Protein AF-A0A497DDG3-F1 (afdb_monomer_lite)

Foldseek 3Di:
DADFCQPDDDDDDPDDLFDDDDDADQQDWDWDDDDPPTDTHHGADDDPSVVGHCVVLVQVVPDDVVCVVDPVSVCVSDVDDDDDDDDDPDDDDDDFHDLADDPNWDKRFDADPVDHGDIDIDHGHPPDHDYDYDDDDCVPPDPLCCCCPVVPPCVSLQAKDKAWFQPDDKDWFFDPPLQVVDPNFDKQFPWKKWKWAFPDQDPDAQQFKDKFAQDPVRDTDHQPQCVVDCVRQWRGADNVRRITMGIRRVVSVCVNVVVDDGPTMIIYRDPSSRDGHMTMTGHCCHVNDRPGTDMDTDMDGPVPDD

Sequence (306 aa):
DSVYNSRSTFQHYDIAYADLSYKPAPHDSIVLGEGVFADTVAPQMVINLSNLSPELGQKILNADTTTLDSDSTFREYFKGLFFESEPVTANGALYTVNFMLSGSQLMLYYHNDEKDSLNYRLSANVITARANSYTHDYSLSPVDFKQQVLDGDTLLGFEKLYVQGVGGVKTILRVPDIKDYTDSSRIAFNEVKLIIPGVTKPVIAPERLALVEISGDSSYVPLIDQYEGDSYFGGTYKSSSNEYVFRITRYMQSLYSGDKPNQGLYLFVSGASINPEGFVIKGNKYEGDTTGMRLEIIYTNLDNTN

Radius of gyration: 26.18 Å; chains: 1; bounding box: 65×42×78 Å

pLDDT: mean 88.66, std 10.17, range [34.94, 98.75]

Structure (mmCIF, N/CA/C/O backbone):
data_AF-A0A497DDG3-F1
#
_entry.id   AF-A0A497DDG3-F1
#
loop_
_atom_site.group_PDB
_atom_site.id
_atom_site.type_symbol
_atom_site.label_atom_id
_atom_site.label_alt_id
_atom_site.label_comp_id
_atom_site.label_asym_id
_atom_site.label_entity_id
_atom_site.label_seq_id
_atom_site.pdbx_PDB_ins_code
_atom_site.Cartn_x
_atom_site.Cartn_y
_atom_site.Cartn_z
_atom_site.occupancy
_atom_site.B_iso_or_equiv
_atom_site.auth_seq_id
_atom_site.auth_comp_id
_atom_site.auth_asym_id
_atom_site.auth_atom_id
_atom_site.pdbx_PDB_model_num
ATOM 1 N N . ASP A 1 1 ? -3.998 5.123 -15.897 1.00 34.94 1 ASP A N 1
ATOM 2 C CA . ASP A 1 1 ? -4.497 3.957 -15.152 1.00 34.94 1 ASP A CA 1
ATOM 3 C C . ASP A 1 1 ? -3.454 2.868 -15.070 1.00 34.94 1 ASP A C 1
ATOM 5 O O . ASP A 1 1 ? -3.119 2.268 -16.083 1.00 34.94 1 ASP A O 1
ATOM 9 N N . SER A 1 2 ? -2.928 2.635 -13.870 1.00 43.25 2 SER A N 1
ATOM 10 C CA . SER A 1 2 ? -2.176 1.418 -13.563 1.00 43.25 2 SER A CA 1
ATOM 11 C C . SER A 1 2 ? -3.189 0.397 -13.056 1.00 43.25 2 SER A C 1
ATOM 13 O O . SER A 1 2 ? -3.726 0.556 -11.961 1.00 43.25 2 SER A O 1
ATOM 15 N N . VAL A 1 3 ? -3.515 -0.610 -13.866 1.00 45.91 3 VAL A N 1
ATOM 16 C CA . VAL A 1 3 ? -4.443 -1.672 -13.455 1.00 45.91 3 VAL A CA 1
ATOM 17 C C . VAL A 1 3 ? -3.714 -2.573 -12.462 1.00 45.91 3 VAL A C 1
ATOM 19 O O . VAL A 1 3 ? -2.731 -3.233 -12.801 1.00 45.91 3 VAL A O 1
ATOM 22 N N . TYR A 1 4 ? -4.183 -2.568 -11.219 1.00 47.81 4 TYR A N 1
ATOM 23 C CA . TYR A 1 4 ? -3.654 -3.395 -10.145 1.00 47.81 4 TYR A CA 1
ATOM 24 C C . TYR A 1 4 ? -4.109 -4.847 -10.310 1.00 47.81 4 TYR A C 1
ATOM 26 O O . TYR A 1 4 ? -5.306 -5.130 -10.339 1.00 47.81 4 TYR A O 1
ATOM 34 N N . ASN A 1 5 ? -3.146 -5.760 -10.413 1.00 54.50 5 ASN A N 1
ATOM 35 C CA . ASN A 1 5 ? -3.383 -7.169 -10.689 1.00 54.50 5 ASN A CA 1
ATOM 36 C C . ASN A 1 5 ? -2.556 -8.053 -9.743 1.00 54.50 5 ASN A C 1
ATOM 38 O O . ASN A 1 5 ? -1.599 -8.688 -10.166 1.00 54.50 5 ASN A O 1
ATOM 42 N N . SER A 1 6 ? -2.918 -8.149 -8.461 1.00 53.94 6 SER A N 1
ATOM 43 C CA . SER A 1 6 ? -2.205 -9.051 -7.534 1.00 53.94 6 SER A CA 1
ATOM 44 C C . SER A 1 6 ? -2.438 -10.547 -7.790 1.00 53.94 6 SER A C 1
ATOM 46 O O . SER A 1 6 ? -1.912 -11.384 -7.066 1.00 53.94 6 SER A O 1
ATOM 48 N N . ARG A 1 7 ? -3.260 -10.905 -8.786 1.00 55.44 7 ARG A N 1
ATOM 49 C CA . ARG A 1 7 ? -3.553 -12.299 -9.166 1.00 55.44 7 ARG A CA 1
ATOM 50 C C . ARG A 1 7 ? -3.413 -12.578 -10.662 1.00 55.44 7 ARG A C 1
ATOM 52 O O . ARG A 1 7 ? -3.699 -13.697 -11.079 1.00 55.44 7 ARG A O 1
ATOM 59 N N . SER A 1 8 ? -3.010 -11.593 -11.463 1.00 65.50 8 SER A N 1
ATOM 60 C CA . SER A 1 8 ? -2.844 -11.794 -12.906 1.00 65.50 8 SER A CA 1
ATOM 61 C C . SER A 1 8 ? -1.366 -11.978 -13.202 1.00 65.50 8 SER A C 1
ATOM 63 O O . SER A 1 8 ? -0.548 -11.133 -12.849 1.00 65.50 8 SER A O 1
ATOM 65 N N . THR A 1 9 ? -1.023 -13.081 -13.856 1.00 69.12 9 THR A N 1
ATOM 66 C CA . THR A 1 9 ? 0.310 -13.280 -14.417 1.00 69.12 9 THR A CA 1
ATOM 67 C C . THR A 1 9 ? 0.368 -12.638 -15.800 1.00 69.12 9 THR A C 1
ATOM 69 O O . THR A 1 9 ? -0.588 -12.704 -16.576 1.00 69.12 9 THR A O 1
ATOM 72 N N . PHE A 1 10 ? 1.486 -11.985 -16.109 1.00 79.50 10 PHE A N 1
ATOM 73 C CA . PHE A 1 10 ? 1.734 -11.422 -17.431 1.00 79.50 10 PHE A CA 1
ATOM 74 C C . PHE A 1 10 ? 2.632 -12.381 -18.197 1.00 79.50 10 PHE A C 1
ATOM 76 O O . PHE A 1 10 ? 3.699 -12.745 -17.712 1.00 79.50 10 PHE A O 1
ATOM 83 N N . GLN A 1 11 ? 2.202 -12.798 -19.387 1.00 83.00 11 GLN A N 1
ATOM 84 C CA . GLN A 1 11 ? 3.097 -13.529 -20.274 1.00 83.00 11 GLN A CA 1
ATOM 85 C C . GLN A 1 11 ? 4.198 -12.588 -20.756 1.00 83.00 11 GLN A C 1
ATOM 87 O O . GLN A 1 11 ? 3.924 -11.470 -21.198 1.00 83.00 11 GLN A O 1
ATOM 92 N N . HIS A 1 12 ? 5.433 -13.059 -20.683 1.00 86.94 12 HIS A N 1
ATOM 93 C CA . HIS A 1 12 ? 6.603 -12.400 -21.239 1.00 86.94 12 HIS A CA 1
ATOM 94 C C . HIS A 1 12 ? 7.354 -13.392 -22.129 1.00 86.94 12 HIS A C 1
ATOM 96 O O . HIS A 1 12 ? 7.085 -14.592 -22.114 1.00 86.94 12 HIS A O 1
ATOM 102 N N . TYR A 1 13 ? 8.270 -12.882 -22.945 1.00 86.81 13 TYR A N 1
ATOM 103 C CA . TYR A 1 13 ? 9.164 -13.736 -23.719 1.00 86.81 13 TYR A CA 1
ATOM 104 C C . TYR A 1 13 ? 10.165 -14.431 -22.782 1.00 86.81 13 TYR A C 1
ATOM 106 O O . TYR A 1 13 ? 10.572 -13.844 -21.780 1.00 86.81 13 TYR A O 1
ATOM 114 N N . ASP A 1 14 ? 10.591 -15.646 -23.130 1.00 86.62 14 ASP A N 1
ATOM 115 C CA . ASP A 1 14 ? 11.506 -16.454 -22.301 1.00 86.62 14 ASP A CA 1
ATOM 116 C C . ASP A 1 14 ? 12.948 -15.917 -22.272 1.00 86.62 14 ASP A C 1
ATOM 118 O O . ASP A 1 14 ? 13.755 -16.309 -21.433 1.00 86.62 14 ASP A O 1
ATOM 122 N N . ILE A 1 15 ? 13.301 -15.032 -23.210 1.00 88.00 15 ILE A N 1
ATOM 123 C CA . ILE A 1 15 ? 14.652 -14.477 -23.309 1.00 88.00 15 ILE A CA 1
ATOM 124 C C . ILE A 1 15 ? 14.821 -13.364 -22.274 1.00 88.00 15 ILE A C 1
ATOM 126 O O . ILE A 1 15 ? 14.277 -12.268 -22.433 1.00 88.00 15 ILE A O 1
ATOM 130 N N . ALA A 1 16 ? 15.645 -13.624 -21.260 1.00 89.62 16 ALA A N 1
ATOM 131 C CA . ALA A 1 16 ? 16.184 -12.595 -20.382 1.00 89.62 16 ALA A CA 1
ATOM 132 C C . ALA A 1 16 ? 17.306 -11.838 -21.113 1.00 89.62 16 ALA A C 1
ATOM 134 O O . ALA A 1 16 ? 18.344 -12.406 -21.443 1.00 89.62 16 ALA A O 1
ATOM 135 N N . TYR A 1 17 ? 17.082 -10.554 -21.402 1.00 90.06 17 TYR A N 1
ATOM 136 C CA . TYR A 1 17 ? 18.044 -9.727 -22.141 1.00 90.06 17 TYR A CA 1
ATOM 137 C C . TYR A 1 17 ? 19.147 -9.123 -21.273 1.00 90.06 17 TYR A C 1
ATOM 139 O O . TYR A 1 17 ? 20.151 -8.666 -21.813 1.00 90.06 17 TYR A O 1
ATOM 147 N N . ALA A 1 18 ? 18.948 -9.068 -19.960 1.00 89.38 18 ALA A N 1
ATOM 148 C CA . ALA A 1 18 ? 19.921 -8.561 -19.009 1.00 89.38 18 ALA A CA 1
ATOM 149 C C . ALA A 1 18 ? 19.603 -9.095 -17.612 1.00 89.38 18 ALA A C 1
ATOM 151 O O . ALA A 1 18 ? 18.434 -9.218 -17.247 1.00 89.38 18 ALA A O 1
ATOM 152 N N . ASP A 1 19 ? 20.655 -9.335 -16.843 1.00 89.81 19 ASP A N 1
ATOM 153 C CA . ASP A 1 19 ? 20.615 -9.642 -15.419 1.00 89.81 19 ASP A CA 1
ATOM 154 C C . ASP A 1 19 ? 21.661 -8.752 -14.735 1.00 89.81 19 ASP A C 1
ATOM 156 O O . ASP A 1 19 ? 22.773 -8.576 -15.247 1.00 89.81 19 ASP A O 1
ATOM 160 N N . LEU A 1 20 ? 21.282 -8.116 -13.627 1.00 89.44 20 LEU A N 1
ATOM 161 C CA . LEU A 1 20 ? 22.195 -7.301 -12.841 1.00 89.44 20 LEU A CA 1
ATOM 162 C C . LEU A 1 20 ? 21.826 -7.276 -11.358 1.00 89.44 20 LEU A C 1
ATOM 164 O O . LEU A 1 20 ? 20.665 -7.207 -10.961 1.00 89.44 20 LEU A O 1
ATOM 168 N N . SER A 1 21 ? 22.855 -7.157 -10.523 1.00 88.00 21 SER A N 1
ATOM 169 C CA . SER A 1 21 ? 22.678 -6.698 -9.149 1.00 88.00 21 SER A CA 1
ATOM 170 C C . SER A 1 21 ? 22.486 -5.181 -9.130 1.00 88.00 21 SER A C 1
ATOM 172 O O . SER A 1 21 ? 23.412 -4.425 -9.428 1.00 88.00 21 SER A O 1
ATOM 174 N N . TYR A 1 22 ? 21.292 -4.727 -8.753 1.00 84.56 22 TYR A N 1
ATOM 175 C CA . TYR A 1 22 ? 20.972 -3.307 -8.618 1.00 84.56 22 TYR A CA 1
ATOM 176 C C . TYR A 1 22 ? 20.808 -2.916 -7.149 1.00 84.56 22 TYR A C 1
ATOM 178 O O . TYR A 1 22 ? 19.978 -3.474 -6.433 1.00 84.56 22 TYR A O 1
ATOM 186 N N . LYS A 1 23 ? 21.572 -1.913 -6.704 1.00 86.06 23 LYS A N 1
ATOM 187 C CA . LYS A 1 23 ? 21.409 -1.293 -5.386 1.00 86.06 23 LYS A CA 1
ATOM 188 C C . LYS A 1 23 ? 20.839 0.119 -5.565 1.00 86.06 23 LYS A C 1
ATOM 190 O O . LYS A 1 23 ? 21.572 0.992 -6.029 1.00 86.06 23 LYS A O 1
ATOM 195 N N . PRO A 1 24 ? 19.570 0.365 -5.196 1.00 82.88 24 PRO A N 1
ATOM 196 C CA . PRO A 1 24 ? 18.981 1.695 -5.296 1.00 82.88 24 PRO A CA 1
ATOM 197 C C . PRO A 1 24 ? 19.725 2.714 -4.424 1.00 82.88 24 PRO A C 1
ATOM 199 O O . PRO A 1 24 ? 20.085 2.419 -3.283 1.00 82.88 24 PRO A O 1
ATOM 202 N N . ALA A 1 25 ? 19.888 3.931 -4.944 1.00 85.56 25 ALA A N 1
ATOM 203 C CA . ALA A 1 25 ? 20.453 5.076 -4.231 1.00 85.56 25 ALA A CA 1
ATOM 204 C C . ALA A 1 25 ? 19.471 6.267 -4.286 1.00 85.56 25 ALA A C 1
ATOM 206 O O . ALA A 1 25 ? 19.715 7.248 -4.984 1.00 85.56 25 ALA A O 1
ATOM 207 N N . PRO A 1 26 ? 18.315 6.190 -3.594 1.00 82.25 26 PRO A N 1
ATOM 208 C CA . PRO A 1 26 ? 17.194 7.124 -3.771 1.00 82.25 26 PRO A CA 1
ATOM 209 C C . PRO A 1 26 ? 17.453 8.550 -3.255 1.00 82.25 26 PRO A C 1
ATOM 211 O O . PRO A 1 26 ? 16.568 9.399 -3.342 1.00 82.25 26 PRO A O 1
ATOM 214 N N . HIS A 1 27 ? 18.639 8.819 -2.708 1.00 84.00 27 HIS A N 1
ATOM 215 C CA . HIS A 1 27 ? 19.051 10.127 -2.197 1.00 84.00 27 HIS A CA 1
ATOM 216 C C . HIS A 1 27 ? 20.308 10.677 -2.882 1.00 84.00 27 HIS A C 1
ATOM 218 O O . HIS A 1 27 ? 20.675 11.822 -2.624 1.00 84.00 27 HIS A O 1
ATOM 224 N N . ASP A 1 28 ? 20.926 9.907 -3.781 1.00 85.31 28 ASP A N 1
ATOM 225 C CA . ASP A 1 28 ? 22.166 10.301 -4.442 1.00 85.31 28 ASP A CA 1
ATOM 226 C C . ASP A 1 28 ? 21.837 10.887 -5.817 1.00 85.31 28 ASP A C 1
ATOM 228 O O . ASP A 1 28 ? 21.330 10.198 -6.707 1.00 85.31 28 ASP A O 1
ATOM 232 N N . SER A 1 29 ? 22.077 12.189 -5.987 1.00 84.00 29 SER A N 1
ATOM 233 C CA . SER A 1 29 ? 21.919 12.842 -7.287 1.00 84.00 29 SER A CA 1
ATOM 234 C C . SER A 1 29 ? 22.911 12.269 -8.293 1.00 84.00 29 SER A C 1
ATOM 236 O O . SER A 1 29 ? 24.047 11.949 -7.938 1.00 84.00 29 SER A O 1
ATOM 238 N N . ILE A 1 30 ? 22.513 12.208 -9.558 1.00 81.19 30 ILE A N 1
ATOM 239 C CA . ILE A 1 30 ? 23.376 11.725 -10.638 1.00 81.19 30 ILE A CA 1
ATOM 240 C C . ILE A 1 30 ? 23.768 12.887 -11.545 1.00 81.19 30 ILE A C 1
ATOM 242 O O . ILE A 1 30 ? 23.001 13.830 -11.729 1.00 81.19 30 ILE A O 1
ATOM 246 N N . VAL A 1 31 ? 24.963 12.815 -12.123 1.00 81.19 31 VAL A N 1
ATOM 247 C CA . VAL A 1 31 ? 25.416 13.775 -13.130 1.00 81.19 31 VAL A CA 1
ATOM 248 C C . VAL A 1 31 ? 25.140 13.182 -14.507 1.00 81.19 31 VAL A C 1
ATOM 250 O O . VAL A 1 31 ? 25.621 12.091 -14.814 1.00 81.19 31 VAL A O 1
ATOM 253 N N . LEU A 1 32 ? 24.346 13.877 -15.319 1.00 74.88 32 LEU A N 1
ATOM 254 C CA . LEU A 1 32 ? 24.057 13.506 -16.705 1.00 74.88 32 LEU A CA 1
ATOM 255 C C . LEU A 1 32 ? 24.762 14.464 -17.664 1.00 74.88 32 LEU A C 1
ATOM 257 O O . LEU A 1 32 ? 24.753 15.669 -17.446 1.00 74.88 32 LEU A O 1
ATOM 261 N N . GLY A 1 33 ? 25.311 13.932 -18.757 1.00 69.88 33 GLY A N 1
ATOM 262 C CA . GLY A 1 33 ? 26.078 14.702 -19.741 1.00 69.88 33 GLY A CA 1
ATOM 263 C C . GLY A 1 33 ? 27.580 14.709 -19.455 1.00 69.88 33 GLY A C 1
ATOM 264 O O . GLY A 1 33 ? 28.052 14.109 -18.493 1.00 69.88 33 GLY A O 1
ATOM 265 N N . GLU A 1 34 ? 28.340 15.381 -20.318 1.00 70.31 34 GLU A N 1
ATOM 266 C CA . GLU A 1 34 ? 29.800 15.446 -20.234 1.00 70.31 34 GLU A CA 1
ATOM 267 C C . GLU A 1 34 ? 30.305 16.891 -20.317 1.00 70.31 34 GLU A C 1
ATOM 269 O O . GLU A 1 34 ? 29.737 17.747 -21.005 1.00 70.31 34 GLU A O 1
ATOM 274 N N . GLY A 1 35 ? 31.408 17.162 -19.616 1.00 77.00 35 GLY A N 1
ATOM 275 C CA . GLY A 1 35 ? 32.082 18.457 -19.637 1.00 77.00 35 GLY A CA 1
ATOM 276 C C . GLY A 1 35 ? 31.175 19.607 -19.194 1.00 77.00 35 GLY A C 1
ATOM 277 O O . GLY A 1 35 ? 30.555 19.558 -18.138 1.00 77.00 35 GLY A O 1
ATOM 278 N N . VAL A 1 36 ? 31.108 20.661 -20.008 1.00 75.25 36 VAL A N 1
ATOM 279 C CA . VAL A 1 36 ? 30.355 21.894 -19.702 1.00 75.25 36 VAL A CA 1
ATOM 280 C C . VAL A 1 36 ? 28.833 21.720 -19.781 1.00 75.25 36 VAL A C 1
ATOM 282 O O . VAL A 1 36 ? 28.101 22.617 -19.375 1.00 75.25 36 VAL A O 1
ATOM 285 N N . PHE A 1 37 ? 28.362 20.585 -20.306 1.00 71.56 37 PHE A N 1
ATOM 286 C CA . PHE A 1 37 ? 26.941 20.245 -20.417 1.00 71.56 37 PHE A CA 1
ATOM 287 C C . PHE A 1 37 ? 26.491 19.243 -19.350 1.00 71.56 37 PHE A C 1
ATOM 289 O O . PHE A 1 37 ? 25.361 18.764 -19.408 1.00 71.56 37 PHE A O 1
ATOM 296 N N . ALA A 1 38 ? 27.378 18.897 -18.412 1.00 77.81 38 ALA A N 1
ATOM 297 C CA . ALA A 1 38 ? 27.044 18.040 -17.292 1.00 77.81 38 ALA A CA 1
ATOM 298 C C . ALA A 1 38 ? 26.079 18.765 -16.342 1.00 77.81 38 ALA A C 1
ATOM 300 O O . ALA A 1 38 ? 26.385 19.858 -15.863 1.00 77.81 38 ALA A O 1
ATOM 301 N N . ASP A 1 39 ? 24.936 18.148 -16.057 1.00 78.94 39 ASP A N 1
ATOM 302 C CA . ASP A 1 39 ? 23.938 18.662 -15.123 1.00 78.94 39 ASP A CA 1
ATOM 303 C C . ASP A 1 39 ? 23.675 17.654 -14.002 1.00 78.94 39 ASP A C 1
ATOM 305 O O . ASP A 1 39 ? 23.670 16.438 -14.217 1.00 78.94 39 ASP A O 1
ATOM 309 N N . THR A 1 40 ? 23.473 18.163 -12.789 1.00 84.94 40 THR A N 1
ATOM 310 C CA . THR A 1 40 ? 23.161 17.336 -11.620 1.00 84.94 40 THR A CA 1
ATOM 311 C C . THR A 1 40 ? 21.654 17.197 -11.507 1.00 84.94 40 THR A C 1
ATOM 313 O O . THR A 1 40 ? 20.949 18.161 -11.213 1.00 84.94 40 THR A O 1
ATOM 316 N N . VAL A 1 41 ? 21.153 15.984 -11.708 1.00 82.56 41 VAL A N 1
ATOM 317 C CA . VAL A 1 41 ? 19.722 15.690 -11.653 1.00 82.56 41 VAL A CA 1
ATOM 318 C C . VAL A 1 41 ? 19.373 14.891 -10.402 1.00 82.56 41 VAL A C 1
ATOM 320 O O . VAL A 1 41 ? 20.216 14.227 -9.792 1.00 82.56 41 VAL A O 1
ATOM 323 N N . ALA A 1 42 ? 18.097 14.957 -10.016 1.00 82.25 42 ALA A N 1
ATOM 324 C CA . ALA A 1 42 ? 17.547 14.144 -8.936 1.00 82.25 42 ALA A CA 1
ATOM 325 C C . ALA A 1 42 ? 17.847 12.645 -9.156 1.00 82.25 42 ALA A C 1
ATOM 327 O O . ALA A 1 42 ? 18.010 12.241 -10.307 1.00 82.25 42 ALA A O 1
ATOM 328 N N . PRO A 1 43 ? 17.892 11.816 -8.098 1.00 84.38 43 PRO A N 1
ATOM 329 C CA . PRO A 1 43 ? 18.159 10.382 -8.214 1.00 84.38 43 PRO A CA 1
ATOM 330 C C . PRO A 1 43 ? 17.266 9.707 -9.266 1.00 84.38 43 PRO A C 1
ATOM 332 O O . PRO A 1 43 ? 16.045 9.879 -9.255 1.00 84.38 43 PRO A O 1
ATOM 335 N N . GLN A 1 44 ? 17.864 8.933 -10.176 1.00 82.88 44 GLN A N 1
ATOM 336 C CA . GLN A 1 44 ? 17.142 8.185 -11.211 1.00 82.88 44 GLN A CA 1
ATOM 337 C C . GLN A 1 44 ? 17.648 6.748 -11.287 1.00 82.88 44 GLN A C 1
ATOM 339 O O . GLN A 1 44 ? 18.817 6.462 -11.025 1.00 82.88 44 GLN A O 1
ATOM 344 N N . MET A 1 45 ? 16.769 5.841 -11.704 1.00 85.25 45 MET A N 1
ATOM 345 C CA . MET A 1 45 ? 17.162 4.489 -12.076 1.00 85.25 45 MET A CA 1
ATOM 346 C C . MET A 1 45 ? 17.711 4.506 -13.504 1.00 85.25 45 MET A C 1
ATOM 348 O O . MET A 1 45 ? 16.965 4.739 -14.453 1.00 85.25 45 MET A O 1
ATOM 352 N N . VAL A 1 46 ? 19.012 4.254 -13.649 1.00 85.19 46 VAL A N 1
ATOM 353 C CA . VAL A 1 46 ? 19.685 4.137 -14.947 1.00 85.19 46 VAL A CA 1
ATOM 354 C C . VAL A 1 46 ? 20.276 2.741 -15.061 1.00 85.19 46 VAL A C 1
ATOM 356 O O . VAL A 1 46 ? 21.119 2.353 -14.255 1.00 85.19 46 VAL A O 1
ATOM 359 N N . ILE A 1 47 ? 19.841 1.993 -16.074 1.00 87.31 47 ILE A N 1
ATOM 360 C CA . ILE A 1 47 ? 20.420 0.698 -16.430 1.00 87.31 47 ILE A CA 1
ATOM 361 C C . ILE A 1 47 ? 21.037 0.835 -17.818 1.00 87.31 47 ILE A C 1
ATOM 363 O O . ILE A 1 47 ? 20.326 1.026 -18.804 1.00 87.31 47 ILE A O 1
ATOM 367 N N . ASN A 1 48 ? 22.363 0.721 -17.898 1.00 88.75 48 ASN A N 1
ATOM 368 C CA . ASN A 1 48 ? 23.051 0.616 -19.179 1.00 88.75 48 ASN A CA 1
ATOM 369 C C . ASN A 1 48 ? 23.043 -0.848 -19.633 1.00 88.75 48 ASN A C 1
ATOM 371 O O . ASN A 1 48 ? 23.916 -1.628 -19.256 1.00 88.75 48 ASN A O 1
ATOM 375 N N . LEU A 1 49 ? 22.035 -1.207 -20.430 1.00 89.50 49 LEU A N 1
ATOM 376 C CA . LEU A 1 49 ? 21.865 -2.569 -20.935 1.00 89.50 49 LEU A CA 1
ATOM 377 C C . LEU A 1 49 ? 23.022 -3.003 -21.840 1.00 89.50 49 LEU A C 1
ATOM 379 O O . LEU A 1 49 ? 23.409 -4.159 -21.780 1.00 89.50 49 LEU A O 1
ATOM 383 N N . SER A 1 50 ? 23.634 -2.093 -22.605 1.00 85.69 50 SER A N 1
ATOM 384 C CA . SER A 1 50 ? 24.752 -2.427 -23.500 1.00 85.69 50 SER A CA 1
ATOM 385 C C . SER A 1 50 ? 26.014 -2.874 -22.758 1.00 85.69 50 SER A C 1
ATOM 387 O O . SER A 1 50 ? 26.822 -3.601 -23.327 1.00 85.69 50 SER A O 1
ATOM 389 N N . ASN A 1 51 ? 26.180 -2.473 -21.492 1.00 88.06 51 ASN A N 1
ATOM 390 C CA . ASN A 1 51 ? 27.264 -2.977 -20.641 1.00 88.06 51 ASN A CA 1
ATOM 391 C C . ASN A 1 51 ? 27.019 -4.418 -20.163 1.00 88.06 51 ASN A C 1
ATOM 393 O O . ASN A 1 51 ? 27.948 -5.048 -19.663 1.00 88.06 51 ASN A O 1
ATOM 397 N N . LEU A 1 52 ? 25.780 -4.907 -20.269 1.00 89.25 52 LEU A N 1
ATOM 398 C CA . LEU A 1 52 ? 25.368 -6.252 -19.869 1.00 89.25 52 LEU A CA 1
ATOM 399 C C . LEU A 1 52 ? 25.264 -7.152 -21.104 1.00 89.25 52 LEU A C 1
ATOM 401 O O . LEU A 1 52 ? 25.998 -8.131 -21.206 1.00 89.25 52 LEU A O 1
ATOM 405 N N . SER A 1 53 ? 24.417 -6.765 -22.062 1.00 90.62 53 SER A N 1
ATOM 406 C CA . SER A 1 53 ? 24.240 -7.449 -23.343 1.00 90.62 53 SER A CA 1
ATOM 407 C C . SER A 1 53 ? 23.678 -6.512 -24.430 1.00 90.62 53 SER A C 1
ATOM 409 O O . SER A 1 53 ? 22.655 -5.850 -24.209 1.00 90.62 53 SER A O 1
ATOM 411 N N . PRO A 1 54 ? 24.271 -6.457 -25.641 1.00 90.62 54 PRO A N 1
ATOM 412 C CA . PRO A 1 54 ? 23.730 -5.682 -26.765 1.00 90.62 54 PRO A CA 1
ATOM 413 C C . PRO A 1 54 ? 22.480 -6.303 -27.421 1.00 90.62 54 PRO A C 1
ATOM 415 O O . PRO A 1 54 ? 21.856 -5.674 -28.278 1.00 90.62 54 PRO A O 1
ATOM 418 N N . GLU A 1 55 ? 22.090 -7.521 -27.050 1.00 93.00 55 GLU A N 1
ATOM 419 C CA . GLU A 1 55 ? 21.111 -8.372 -27.738 1.00 93.00 55 GLU A CA 1
ATOM 420 C C . GLU A 1 55 ? 19.726 -7.733 -27.845 1.00 93.00 55 GLU A C 1
ATOM 422 O O . GLU A 1 55 ? 19.049 -7.916 -28.858 1.00 93.00 55 GLU A O 1
ATOM 427 N N . LEU A 1 56 ? 19.297 -6.954 -26.846 1.00 92.69 56 LEU A N 1
ATOM 428 C CA . LEU A 1 56 ? 18.021 -6.236 -26.929 1.00 92.69 56 LEU A CA 1
ATOM 429 C C . LEU A 1 56 ? 18.070 -5.139 -27.995 1.00 92.69 56 LEU A C 1
ATOM 431 O O . LEU A 1 56 ? 17.136 -4.994 -28.784 1.00 92.69 56 LEU A O 1
ATOM 435 N N . GLY A 1 57 ? 19.168 -4.379 -28.034 1.00 92.94 57 GLY A N 1
ATOM 436 C CA . GLY A 1 57 ? 19.395 -3.375 -29.069 1.00 92.94 57 GLY A CA 1
ATOM 437 C C . GLY A 1 57 ? 19.460 -4.029 -30.444 1.00 92.94 57 GLY A C 1
ATOM 438 O O . GLY A 1 57 ? 18.768 -3.599 -31.366 1.00 92.94 57 GLY A O 1
ATOM 439 N N . GLN A 1 58 ? 20.189 -5.141 -30.554 1.00 92.75 58 GLN A N 1
ATOM 440 C CA . GLN A 1 58 ? 20.311 -5.887 -31.800 1.00 92.75 58 GLN A CA 1
ATOM 441 C C . GLN A 1 58 ? 18.977 -6.494 -32.257 1.00 92.75 58 GLN A C 1
ATOM 443 O O . GLN A 1 58 ? 18.695 -6.489 -33.452 1.00 92.75 58 GLN A O 1
ATOM 448 N N . LYS A 1 59 ? 18.115 -6.953 -31.337 1.00 92.50 59 LYS A N 1
ATOM 449 C CA . LYS A 1 59 ? 16.745 -7.395 -31.653 1.00 92.50 59 LYS A CA 1
ATOM 450 C C . LYS A 1 59 ? 15.958 -6.288 -32.354 1.00 92.50 59 LYS A C 1
ATOM 452 O O . LYS A 1 59 ? 15.221 -6.570 -33.297 1.00 92.50 59 LYS A O 1
ATOM 457 N N . ILE A 1 60 ? 16.064 -5.054 -31.866 1.00 93.62 60 ILE A N 1
ATOM 458 C CA . ILE A 1 60 ? 15.341 -3.914 -32.438 1.00 93.62 60 ILE A CA 1
ATOM 459 C C . ILE A 1 60 ? 15.954 -3.525 -33.789 1.00 93.62 60 ILE A C 1
ATOM 461 O O . ILE A 1 60 ? 15.214 -3.341 -34.749 1.00 93.62 60 ILE A O 1
ATOM 465 N N . LEU A 1 61 ? 17.286 -3.463 -33.884 1.00 92.50 61 LEU A N 1
ATOM 466 C CA . LEU A 1 61 ? 17.997 -3.089 -35.115 1.00 92.50 61 LEU A CA 1
ATOM 467 C C . LEU A 1 61 ? 17.858 -4.126 -36.242 1.00 92.50 61 LEU A C 1
ATOM 469 O O . LEU A 1 61 ? 17.844 -3.748 -37.408 1.00 92.50 61 LEU A O 1
ATOM 473 N N . ASN A 1 62 ? 17.730 -5.412 -35.906 1.00 93.12 62 ASN A N 1
ATOM 474 C CA . ASN A 1 62 ? 17.536 -6.498 -36.874 1.00 93.12 62 ASN A CA 1
ATOM 475 C C . ASN A 1 62 ? 16.071 -6.707 -37.283 1.00 93.12 62 ASN A C 1
ATOM 477 O O . ASN A 1 62 ? 15.790 -7.631 -38.045 1.00 93.12 62 ASN A O 1
ATOM 481 N N . ALA A 1 63 ? 15.128 -5.926 -36.750 1.00 94.88 63 ALA A N 1
ATOM 482 C CA . ALA A 1 63 ? 13.731 -6.049 -37.140 1.00 94.88 63 ALA A CA 1
ATOM 483 C C . ALA A 1 63 ? 13.544 -5.630 -38.608 1.00 94.88 63 ALA A C 1
ATOM 485 O O . ALA A 1 63 ? 14.122 -4.639 -39.056 1.00 94.88 63 ALA A O 1
ATOM 486 N N . ASP A 1 64 ? 12.704 -6.362 -39.346 1.00 94.81 64 ASP A N 1
ATOM 487 C CA . ASP A 1 64 ? 12.382 -6.022 -40.733 1.00 94.81 64 ASP A CA 1
ATOM 488 C C . ASP A 1 64 ? 11.824 -4.599 -40.850 1.00 94.81 64 ASP A C 1
ATOM 490 O O . ASP A 1 64 ? 11.082 -4.127 -39.984 1.00 94.81 64 ASP A O 1
ATOM 494 N N . THR A 1 65 ? 12.101 -3.929 -41.968 1.00 92.94 65 THR A N 1
ATOM 495 C CA . THR A 1 65 ? 11.630 -2.555 -42.204 1.00 92.94 65 THR A CA 1
ATOM 496 C C . THR A 1 65 ? 10.108 -2.440 -42.135 1.00 92.94 65 THR A C 1
ATOM 498 O O . THR A 1 65 ? 9.605 -1.453 -41.614 1.00 92.94 65 THR A O 1
ATOM 501 N N . THR A 1 66 ? 9.369 -3.473 -42.553 1.00 94.50 66 THR A N 1
ATOM 502 C CA . THR A 1 66 ? 7.902 -3.539 -42.422 1.00 94.50 66 THR A CA 1
ATOM 503 C C . THR A 1 66 ? 7.435 -3.609 -40.970 1.00 94.50 66 THR A C 1
ATOM 505 O O . THR A 1 66 ? 6.348 -3.144 -40.644 1.00 94.50 66 THR A O 1
ATOM 508 N N . THR A 1 67 ? 8.244 -4.184 -40.078 1.00 94.69 67 THR A N 1
ATOM 509 C CA . THR A 1 67 ? 7.963 -4.215 -38.638 1.00 94.69 67 THR A CA 1
ATOM 510 C C . THR A 1 67 ? 8.143 -2.826 -38.029 1.00 94.69 67 THR A C 1
ATOM 512 O O . THR A 1 67 ? 7.333 -2.402 -37.203 1.00 94.69 67 THR A O 1
ATOM 515 N N . LEU A 1 68 ? 9.171 -2.104 -38.477 1.00 91.62 68 LEU A N 1
ATOM 516 C CA . LEU A 1 68 ? 9.522 -0.757 -38.019 1.00 91.62 68 LEU A CA 1
ATOM 517 C C . LEU A 1 68 ? 8.729 0.370 -38.715 1.00 91.62 68 LEU A C 1
ATOM 519 O O . LEU A 1 68 ? 8.906 1.532 -38.362 1.00 91.62 68 LEU A O 1
ATOM 523 N N . ASP A 1 69 ? 7.860 0.043 -39.676 1.00 92.56 69 ASP A N 1
ATOM 524 C CA . ASP A 1 69 ? 7.157 1.010 -40.538 1.00 92.56 69 ASP A CA 1
ATOM 525 C C . ASP A 1 69 ? 6.098 1.842 -39.795 1.00 92.56 69 ASP A C 1
ATOM 527 O O . ASP A 1 69 ? 5.815 2.986 -40.151 1.00 92.56 69 ASP A O 1
ATOM 531 N N . SER A 1 70 ? 5.505 1.286 -38.735 1.00 92.62 70 SER A N 1
ATOM 532 C CA . SER A 1 70 ? 4.462 1.965 -37.968 1.00 92.62 70 SER A CA 1
ATOM 533 C C . SER A 1 70 ? 4.490 1.617 -36.484 1.00 92.62 70 SER A C 1
ATOM 535 O O . SER A 1 70 ? 4.910 0.536 -36.073 1.00 92.62 70 SER A O 1
ATOM 537 N N . ASP A 1 71 ? 3.901 2.494 -35.673 1.00 88.25 71 ASP A N 1
ATOM 538 C CA . ASP A 1 71 ? 3.653 2.229 -34.256 1.00 88.25 71 ASP A CA 1
ATOM 539 C C . ASP A 1 71 ? 2.841 0.943 -34.021 1.00 88.25 71 ASP A C 1
ATOM 541 O O . ASP A 1 71 ? 3.006 0.277 -32.999 1.00 88.25 71 ASP A O 1
ATOM 545 N N . SER A 1 72 ? 1.921 0.602 -34.932 1.00 92.88 72 SER A N 1
ATOM 546 C CA . SER A 1 72 ? 1.071 -0.583 -34.784 1.00 92.88 72 SER A CA 1
ATOM 547 C C . SER A 1 72 ? 1.882 -1.861 -34.954 1.00 92.88 72 SER A C 1
ATOM 549 O O . SER A 1 72 ? 1.879 -2.709 -34.063 1.00 92.88 72 SER A O 1
ATOM 551 N N . THR A 1 73 ? 2.621 -1.960 -36.059 1.00 95.38 73 THR A N 1
ATOM 552 C CA . THR A 1 73 ? 3.484 -3.107 -36.364 1.00 95.38 73 THR A CA 1
ATOM 553 C C . THR A 1 73 ? 4.613 -3.233 -35.343 1.00 95.38 73 THR A C 1
ATOM 555 O O . THR A 1 73 ? 4.907 -4.334 -34.874 1.00 95.38 73 THR A O 1
ATOM 558 N N . PHE A 1 74 ? 5.177 -2.110 -34.886 1.00 93.31 74 PHE A N 1
ATOM 559 C CA . PHE A 1 74 ? 6.221 -2.132 -33.867 1.00 93.31 74 PHE A CA 1
ATOM 560 C C . PHE A 1 74 ? 5.707 -2.630 -32.512 1.00 93.31 74 PHE A C 1
ATOM 562 O O . PHE A 1 74 ? 6.360 -3.461 -31.889 1.00 93.31 74 PHE A O 1
ATOM 569 N N . ARG A 1 75 ? 4.515 -2.211 -32.060 1.00 91.00 75 ARG A N 1
ATOM 570 C CA . ARG A 1 75 ? 3.907 -2.729 -30.813 1.00 91.00 75 ARG A CA 1
ATOM 571 C C . ARG A 1 75 ? 3.500 -4.200 -30.901 1.00 91.00 75 ARG A C 1
ATOM 573 O O . ARG A 1 75 ? 3.288 -4.852 -29.875 1.00 91.00 75 ARG A O 1
ATOM 580 N N . GLU A 1 76 ? 3.338 -4.745 -32.101 1.00 91.81 76 GLU A N 1
ATOM 581 C CA . GLU A 1 76 ? 3.150 -6.185 -32.283 1.00 91.81 76 GLU A CA 1
ATOM 582 C C . GLU A 1 76 ? 4.443 -6.962 -32.052 1.00 91.81 76 GLU A C 1
ATOM 584 O O . GLU A 1 76 ? 4.411 -8.007 -31.401 1.00 91.81 76 GLU A O 1
ATOM 589 N N . TYR A 1 77 ? 5.566 -6.397 -32.485 1.00 93.06 77 TYR A N 1
ATOM 590 C CA . TYR A 1 77 ? 6.900 -6.971 -32.337 1.00 93.06 77 TYR A CA 1
ATOM 591 C C . TYR A 1 77 ? 7.536 -6.749 -30.956 1.00 93.06 77 TYR A C 1
ATOM 593 O O . TYR A 1 77 ? 8.164 -7.652 -30.398 1.00 93.06 77 TYR A O 1
ATOM 601 N N . PHE A 1 78 ? 7.376 -5.553 -30.391 1.00 92.06 78 PHE A N 1
ATOM 602 C CA . PHE A 1 78 ? 7.956 -5.122 -29.125 1.00 92.06 78 PHE A CA 1
ATOM 603 C C . PHE A 1 78 ? 6.849 -4.720 -28.146 1.00 92.06 78 PHE A C 1
ATOM 605 O O . PHE A 1 78 ? 6.322 -3.607 -28.174 1.00 92.06 78 PHE A O 1
ATOM 612 N N . LYS A 1 79 ? 6.488 -5.653 -27.260 1.00 89.44 79 LYS A N 1
ATOM 613 C CA . LYS A 1 79 ? 5.390 -5.489 -26.291 1.00 89.44 79 LYS A CA 1
ATOM 614 C C . LYS A 1 79 ? 5.735 -4.592 -25.098 1.00 89.44 79 LYS A C 1
ATOM 616 O O . LYS A 1 79 ? 4.832 -4.192 -24.370 1.00 89.44 79 LYS A O 1
ATOM 621 N N . GLY A 1 80 ? 7.013 -4.267 -24.909 1.00 90.44 80 GLY A N 1
ATOM 622 C CA . GLY A 1 80 ? 7.513 -3.458 -23.802 1.00 90.44 80 GLY A CA 1
ATOM 623 C C . GLY A 1 80 ? 8.665 -4.132 -23.062 1.00 90.44 80 GLY A C 1
ATOM 624 O O . GLY A 1 80 ? 9.228 -5.121 -23.528 1.00 90.44 80 GLY A O 1
ATOM 625 N N . LEU A 1 81 ? 9.007 -3.570 -21.904 1.00 89.88 81 LEU A N 1
ATOM 626 C CA . LEU A 1 81 ? 10.013 -4.111 -20.996 1.00 89.88 81 LEU A CA 1
ATOM 627 C C . LEU A 1 81 ? 9.319 -4.794 -19.820 1.00 89.88 81 LEU A C 1
ATOM 629 O O . LEU A 1 81 ? 8.390 -4.234 -19.236 1.00 89.88 81 LEU A O 1
ATOM 633 N N . PHE A 1 82 ? 9.793 -5.986 -19.478 1.00 91.19 82 PHE A N 1
ATOM 634 C CA . PHE A 1 82 ? 9.398 -6.712 -18.280 1.00 91.19 82 PHE A CA 1
ATOM 635 C C . PHE A 1 82 ? 10.568 -6.672 -17.301 1.00 91.19 82 PHE A C 1
ATOM 637 O O . PHE A 1 82 ? 11.686 -7.035 -17.663 1.00 91.19 82 PHE A O 1
ATOM 644 N N . PHE A 1 83 ? 10.311 -6.178 -16.093 1.00 88.69 83 PHE A N 1
ATOM 645 C CA . PHE A 1 83 ? 11.294 -6.119 -15.020 1.00 88.69 83 PHE A CA 1
ATOM 646 C C . PHE A 1 83 ? 10.834 -7.047 -13.907 1.00 88.69 83 PHE A C 1
ATOM 648 O O . PHE A 1 83 ? 9.703 -6.930 -13.434 1.00 88.69 83 PHE A O 1
ATOM 655 N N . GLU A 1 84 ? 11.728 -7.924 -13.477 1.00 89.00 84 GLU A N 1
ATOM 656 C CA . GLU A 1 84 ? 11.515 -8.824 -12.355 1.00 89.00 84 GLU A CA 1
ATOM 657 C C . GLU A 1 84 ? 12.703 -8.714 -11.404 1.00 89.00 84 GLU A C 1
ATOM 659 O O . GLU A 1 84 ? 13.843 -8.518 -11.825 1.00 89.00 84 GLU A O 1
ATOM 664 N N . SER A 1 85 ? 12.418 -8.778 -10.108 1.00 88.69 85 SER A N 1
ATOM 665 C CA . SER A 1 85 ? 13.438 -8.862 -9.070 1.00 88.69 85 SER A CA 1
ATOM 666 C C . SER A 1 85 ? 13.601 -10.307 -8.635 1.00 88.69 85 SER A C 1
ATOM 668 O O . SER A 1 85 ? 12.602 -10.974 -8.365 1.00 88.69 85 SER A O 1
ATOM 670 N N . GLU A 1 86 ? 14.836 -10.750 -8.443 1.00 88.38 86 GLU A N 1
ATOM 671 C CA . GLU A 1 86 ? 15.081 -12.038 -7.808 1.00 88.38 86 GLU A CA 1
ATOM 672 C C . GLU A 1 86 ? 14.785 -11.991 -6.298 1.00 88.38 86 GLU A C 1
ATOM 674 O O . GLU A 1 86 ? 15.080 -10.989 -5.630 1.00 88.38 86 GLU A O 1
ATOM 679 N N . PRO A 1 87 ? 14.215 -13.066 -5.724 1.00 87.31 87 PRO A N 1
ATOM 680 C CA . PRO A 1 87 ? 13.992 -13.148 -4.291 1.00 87.31 87 PRO A CA 1
ATOM 681 C C . PRO A 1 87 ? 15.328 -13.231 -3.544 1.00 87.31 87 PRO A C 1
ATOM 683 O O . PRO A 1 87 ? 16.192 -14.048 -3.855 1.00 87.31 87 PRO A O 1
ATOM 686 N N . VAL A 1 88 ? 15.469 -12.426 -2.492 1.00 85.88 88 VAL A N 1
ATOM 687 C CA . VAL A 1 88 ? 16.636 -12.446 -1.602 1.00 85.88 88 VAL A CA 1
ATOM 688 C C . VAL A 1 88 ? 16.209 -12.717 -0.164 1.00 85.88 88 VAL A C 1
ATOM 690 O O . VAL A 1 88 ? 15.179 -12.232 0.299 1.00 85.88 88 VAL A O 1
ATOM 693 N N . THR A 1 89 ? 17.013 -13.488 0.568 1.00 83.00 89 THR A N 1
ATOM 694 C CA . THR A 1 89 ? 16.718 -13.873 1.962 1.00 83.00 89 THR A CA 1
ATOM 695 C C . THR A 1 89 ? 17.172 -12.834 2.987 1.00 83.00 89 THR A C 1
ATOM 697 O O . THR A 1 89 ? 16.706 -12.840 4.124 1.00 83.00 89 THR A O 1
ATOM 700 N N . ALA A 1 90 ? 18.077 -11.934 2.601 1.00 83.44 90 ALA A N 1
ATOM 701 C CA . ALA A 1 90 ? 18.568 -10.842 3.429 1.00 83.44 90 ALA A CA 1
ATOM 702 C C . ALA A 1 90 ? 19.021 -9.669 2.552 1.00 83.44 90 ALA A C 1
ATOM 704 O O . ALA A 1 90 ? 19.365 -9.853 1.387 1.00 83.44 90 ALA A O 1
ATOM 705 N N . ASN A 1 91 ? 19.064 -8.467 3.135 1.00 82.31 91 ASN A N 1
ATOM 706 C CA . ASN A 1 91 ? 19.562 -7.244 2.490 1.00 82.31 91 ASN A CA 1
ATOM 707 C C . ASN A 1 91 ? 18.845 -6.859 1.179 1.00 82.31 91 ASN A C 1
ATOM 709 O O . ASN A 1 91 ? 19.420 -6.160 0.347 1.00 82.31 91 ASN A O 1
ATOM 713 N N . GLY A 1 92 ? 17.594 -7.296 1.002 1.00 85.06 92 GLY A N 1
ATOM 714 C CA . GLY A 1 92 ? 16.734 -6.829 -0.081 1.00 85.06 92 GLY A CA 1
ATOM 715 C C . GLY A 1 92 ? 16.281 -5.388 0.115 1.00 85.06 92 GLY A C 1
ATOM 716 O O . GLY A 1 92 ? 16.376 -4.824 1.207 1.00 85.06 92 GLY A O 1
ATOM 717 N N . ALA A 1 93 ? 15.761 -4.799 -0.956 1.00 84.12 93 ALA A N 1
ATOM 718 C CA . ALA A 1 93 ? 15.187 -3.465 -0.937 1.00 84.12 93 ALA A CA 1
ATOM 719 C C . ALA A 1 93 ? 13.838 -3.466 -1.649 1.00 84.12 93 ALA A C 1
ATOM 721 O O . ALA A 1 93 ? 13.641 -4.164 -2.641 1.00 84.12 93 ALA A O 1
ATOM 722 N N . LEU A 1 94 ? 12.934 -2.632 -1.151 1.00 83.69 94 LEU A N 1
ATOM 723 C CA . LEU A 1 94 ? 11.662 -2.335 -1.784 1.00 83.69 94 LEU A CA 1
ATOM 724 C C . LEU A 1 94 ? 11.673 -0.849 -2.116 1.00 83.69 94 LEU A C 1
ATOM 726 O O . LEU A 1 94 ? 11.885 -0.018 -1.234 1.00 83.69 94 LEU A O 1
ATOM 730 N N . TYR A 1 95 ? 11.527 -0.521 -3.393 1.00 82.69 95 TYR A N 1
ATOM 731 C CA . TYR A 1 95 ? 11.586 0.853 -3.869 1.00 82.69 95 TYR A CA 1
ATOM 732 C C . TYR A 1 95 ? 10.593 1.052 -5.007 1.00 82.69 95 TYR A C 1
ATOM 734 O O . TYR A 1 95 ? 10.293 0.132 -5.766 1.00 82.69 95 TYR A O 1
ATOM 742 N N . THR A 1 96 ? 10.090 2.276 -5.115 1.00 84.38 96 THR A N 1
ATOM 743 C CA . THR A 1 96 ? 9.105 2.658 -6.124 1.00 84.38 96 THR A CA 1
ATOM 744 C C . THR A 1 96 ? 9.778 3.529 -7.173 1.00 84.38 96 THR A C 1
ATOM 746 O O . THR A 1 96 ? 10.473 4.488 -6.838 1.00 84.38 96 THR A O 1
ATOM 749 N N . VAL A 1 97 ? 9.553 3.222 -8.452 1.00 82.88 97 VAL A N 1
ATOM 750 C CA . VAL A 1 97 ? 10.076 4.004 -9.580 1.00 82.88 97 VAL A CA 1
ATOM 751 C C . VAL A 1 97 ? 8.930 4.729 -10.267 1.00 82.88 97 VAL A C 1
ATOM 753 O O . VAL A 1 97 ? 7.973 4.114 -10.740 1.00 82.88 97 VAL A O 1
ATOM 756 N N . ASN A 1 98 ? 9.026 6.055 -10.340 1.00 82.25 98 ASN A N 1
ATOM 757 C CA . ASN A 1 98 ? 8.025 6.870 -11.012 1.00 82.25 98 ASN A CA 1
ATOM 758 C C . ASN A 1 98 ? 8.375 7.076 -12.494 1.00 82.25 98 ASN A C 1
ATOM 760 O O . ASN A 1 98 ? 9.062 8.028 -12.860 1.00 82.25 98 ASN A O 1
ATOM 764 N N . PHE A 1 99 ? 7.819 6.223 -13.354 1.00 78.88 99 PHE A N 1
ATOM 765 C CA . PHE A 1 99 ? 7.986 6.319 -14.808 1.00 78.88 99 PHE A CA 1
ATOM 766 C C . PHE A 1 99 ? 7.151 7.428 -15.482 1.00 78.88 99 PHE A C 1
ATOM 768 O O . PHE A 1 99 ? 7.095 7.484 -16.711 1.00 78.88 99 PHE A O 1
ATOM 775 N N . MET A 1 100 ? 6.423 8.254 -14.720 1.00 74.00 100 MET A N 1
ATOM 776 C CA . MET A 1 100 ? 5.549 9.311 -15.258 1.00 74.00 100 MET A CA 1
ATOM 777 C C . MET A 1 100 ? 6.263 10.658 -15.404 1.00 74.00 100 MET A C 1
ATOM 779 O O . MET A 1 100 ? 5.723 11.566 -16.034 1.00 74.00 100 MET A O 1
ATOM 783 N N . LEU A 1 101 ? 7.455 10.802 -14.822 1.00 68.69 101 LEU A N 1
ATOM 784 C CA . LEU A 1 101 ? 8.244 12.025 -14.927 1.00 68.69 101 LEU A CA 1
ATOM 785 C C . LEU A 1 101 ? 8.785 12.200 -16.353 1.00 68.69 101 LEU A C 1
ATOM 787 O O . LEU A 1 101 ? 9.181 11.229 -17.009 1.00 68.69 101 LEU A O 1
ATOM 791 N N . SER A 1 102 ? 8.825 13.452 -16.820 1.00 63.88 102 SER A N 1
ATOM 792 C CA . SER A 1 102 ? 9.425 13.830 -18.100 1.00 63.88 102 SER A CA 1
ATOM 793 C C . SER A 1 102 ? 10.894 13.402 -18.123 1.00 63.88 102 SER A C 1
ATOM 795 O O . SER A 1 102 ? 11.715 13.999 -17.432 1.00 63.88 102 SER A O 1
ATOM 797 N N . GLY A 1 103 ? 11.215 12.355 -18.883 1.00 73.62 103 GLY A N 1
ATOM 798 C CA . GLY A 1 103 ? 12.574 11.806 -18.964 1.00 73.62 103 GLY A CA 1
ATOM 799 C C . GLY A 1 103 ? 12.660 10.284 -18.859 1.00 73.62 103 GLY A C 1
ATOM 800 O O . GLY A 1 103 ? 13.703 9.728 -19.186 1.00 73.62 103 GLY A O 1
ATOM 801 N N . SER A 1 104 ? 11.579 9.597 -18.475 1.00 87.12 104 SER A N 1
ATOM 802 C CA . SER A 1 104 ? 11.538 8.128 -18.521 1.00 87.12 104 SER A CA 1
ATOM 803 C C . SER A 1 104 ? 11.628 7.647 -19.969 1.00 87.12 104 SER A C 1
ATOM 805 O O . SER A 1 104 ? 10.731 7.902 -20.773 1.00 87.12 104 SER A O 1
ATOM 807 N N . GLN A 1 105 ? 12.722 6.981 -20.325 1.00 88.81 105 GLN A N 1
ATOM 808 C CA . GLN A 1 105 ? 12.999 6.615 -21.711 1.00 88.81 105 GLN A CA 1
ATOM 809 C C . GLN A 1 105 ? 13.881 5.373 -21.804 1.00 88.81 105 GLN A C 1
ATOM 811 O O . GLN A 1 105 ? 14.723 5.129 -20.943 1.00 88.81 105 GLN A O 1
ATOM 816 N N . LEU A 1 106 ? 13.723 4.643 -22.903 1.00 89.94 106 LEU A N 1
ATOM 817 C CA . LEU A 1 106 ? 14.727 3.721 -23.410 1.00 89.94 106 LEU A CA 1
ATOM 818 C C . LEU A 1 106 ? 15.476 4.435 -24.540 1.00 89.94 106 LEU A C 1
ATOM 820 O O . LEU A 1 106 ? 14.860 4.920 -25.492 1.00 89.94 106 LEU A O 1
ATOM 824 N N . MET A 1 107 ? 16.797 4.524 -24.417 1.00 91.69 107 MET A N 1
ATOM 825 C CA . MET A 1 107 ? 17.657 5.109 -25.441 1.00 91.69 107 MET A CA 1
ATOM 826 C C . MET A 1 107 ? 18.396 3.996 -26.179 1.00 91.69 107 MET A C 1
ATOM 828 O O . MET A 1 107 ? 19.167 3.257 -25.571 1.00 91.69 107 MET A O 1
ATOM 832 N N . LEU A 1 108 ? 18.159 3.885 -27.483 1.00 92.88 108 LEU A N 1
ATOM 833 C CA . LEU A 1 108 ? 18.907 3.001 -28.368 1.00 92.88 108 LEU A CA 1
ATOM 834 C C . LEU A 1 108 ? 20.052 3.799 -28.986 1.00 92.88 108 LEU A C 1
ATOM 836 O O . LEU A 1 108 ? 19.792 4.783 -29.670 1.00 92.88 108 LEU A O 1
ATOM 840 N N . TYR A 1 109 ? 21.291 3.370 -28.775 1.00 93.00 109 TYR A N 1
ATOM 841 C CA . TYR A 1 109 ? 22.470 3.917 -29.447 1.00 93.00 109 TYR A CA 1
ATOM 842 C C . TYR A 1 109 ? 22.918 2.948 -30.540 1.00 93.00 109 TYR A C 1
ATOM 844 O O . TYR A 1 109 ? 22.948 1.740 -30.305 1.00 93.00 109 TYR A O 1
ATOM 852 N N . TYR A 1 110 ? 23.223 3.457 -31.731 1.00 93.06 110 TYR A N 1
ATOM 853 C CA . TYR A 1 110 ? 23.581 2.638 -32.890 1.00 93.06 110 TYR A CA 1
ATOM 854 C C . TYR A 1 110 ? 24.464 3.412 -33.877 1.00 93.06 110 TYR A C 1
ATOM 856 O O . TYR A 1 110 ? 24.649 4.621 -33.757 1.00 93.06 110 TYR A O 1
ATOM 864 N N . HIS A 1 111 ? 25.007 2.713 -34.866 1.00 94.06 111 HIS A N 1
ATOM 865 C CA . HIS A 1 111 ? 25.733 3.303 -35.986 1.00 94.06 111 HIS A CA 1
ATOM 866 C C . HIS A 1 111 ? 25.346 2.587 -37.283 1.00 94.06 111 HIS A C 1
ATOM 868 O O . HIS A 1 111 ? 24.707 1.532 -37.259 1.00 94.06 111 HIS A O 1
ATOM 874 N N . ASN A 1 112 ? 25.723 3.164 -38.417 1.00 92.12 112 ASN A N 1
ATOM 875 C CA . ASN A 1 112 ? 25.672 2.510 -39.721 1.00 92.12 112 ASN A CA 1
ATOM 876 C C . ASN A 1 112 ? 26.946 2.839 -40.518 1.00 92.12 112 ASN A C 1
ATOM 878 O O . ASN A 1 112 ? 27.851 3.490 -39.997 1.00 92.12 112 ASN A O 1
ATOM 882 N N . ASP A 1 113 ? 27.021 2.387 -41.769 1.00 95.00 113 ASP A N 1
ATOM 883 C CA . ASP A 1 113 ? 28.210 2.576 -42.613 1.00 95.00 113 ASP A CA 1
ATOM 884 C C . ASP A 1 113 ? 28.479 4.052 -42.972 1.00 95.00 113 ASP A C 1
ATOM 886 O O . ASP A 1 113 ? 29.596 4.406 -43.346 1.00 95.00 113 ASP A O 1
ATOM 890 N N . GLU A 1 114 ? 27.473 4.928 -42.860 1.00 96.06 114 GLU A N 1
ATOM 891 C CA . GLU A 1 114 ? 27.569 6.349 -43.223 1.00 96.06 114 GLU A CA 1
ATOM 892 C C . GLU A 1 114 ? 27.797 7.272 -42.018 1.00 96.06 114 GLU A C 1
ATOM 894 O O . GLU A 1 114 ? 28.382 8.351 -42.157 1.00 96.06 114 GLU A O 1
ATOM 899 N N . LYS A 1 115 ? 27.271 6.902 -40.846 1.00 95.06 115 LYS A N 1
ATOM 900 C CA . LYS A 1 115 ? 27.213 7.738 -39.646 1.00 95.06 115 LYS A CA 1
ATOM 901 C C . LYS A 1 115 ? 27.416 6.905 -38.388 1.00 95.06 115 LYS A C 1
ATOM 903 O O . LYS A 1 115 ? 26.751 5.895 -38.167 1.00 95.06 115 LYS A O 1
ATOM 908 N N . ASP A 1 116 ? 28.273 7.425 -37.523 1.00 92.88 116 ASP A N 1
ATOM 909 C CA . ASP A 1 116 ? 28.493 6.919 -36.175 1.00 92.88 116 ASP A CA 1
ATOM 910 C C . ASP A 1 116 ? 27.701 7.732 -35.131 1.00 92.88 116 ASP A C 1
ATOM 912 O O . ASP A 1 116 ? 27.239 8.844 -35.411 1.00 92.88 116 ASP A O 1
ATOM 916 N N . SER A 1 117 ? 27.557 7.181 -33.921 1.00 91.38 117 SER A N 1
ATOM 917 C CA . SER A 1 117 ? 26.961 7.840 -32.749 1.00 91.38 117 SER A CA 1
ATOM 918 C C . SER A 1 117 ? 25.495 8.266 -32.927 1.00 91.38 117 SER A C 1
ATOM 920 O O . SER A 1 117 ? 25.046 9.288 -32.397 1.00 91.38 117 SER A O 1
ATOM 922 N N . LEU A 1 118 ? 24.715 7.473 -33.663 1.00 94.50 118 LEU A N 1
ATOM 923 C CA . LEU A 1 118 ? 23.276 7.674 -33.793 1.00 94.50 118 LEU A CA 1
ATOM 924 C C . LEU A 1 118 ? 22.552 7.224 -32.522 1.00 94.50 118 LEU A C 1
ATOM 926 O O . LEU A 1 118 ? 23.009 6.360 -31.771 1.00 94.50 118 LEU A O 1
ATOM 930 N N . ASN A 1 119 ? 21.386 7.817 -32.279 1.00 93.06 119 ASN A N 1
ATOM 931 C CA . ASN A 1 119 ? 20.511 7.402 -31.196 1.00 93.06 119 ASN A CA 1
ATOM 932 C C . ASN A 1 119 ? 19.036 7.530 -31.574 1.00 93.06 119 ASN A C 1
ATOM 934 O O . ASN A 1 119 ? 18.662 8.324 -32.439 1.00 93.06 119 ASN A O 1
ATOM 938 N N . TYR A 1 120 ? 18.203 6.721 -30.928 1.00 91.31 120 TYR A N 1
ATOM 939 C CA . TYR A 1 120 ? 16.756 6.757 -31.056 1.00 91.31 120 TYR A CA 1
ATOM 940 C C . TYR A 1 120 ? 16.105 6.620 -29.681 1.00 91.31 120 TYR A C 1
ATOM 942 O O . TYR A 1 120 ? 16.466 5.752 -28.883 1.00 91.31 120 TYR A O 1
ATOM 950 N N . ARG A 1 121 ? 15.129 7.488 -29.405 1.00 90.69 121 ARG A N 1
ATOM 951 C CA . ARG A 1 121 ? 14.477 7.592 -28.099 1.00 90.69 121 ARG A CA 1
ATOM 952 C C . ARG A 1 121 ? 13.084 6.975 -28.129 1.00 90.69 121 ARG A C 1
ATOM 954 O O . ARG A 1 121 ? 12.183 7.509 -28.770 1.00 90.69 121 ARG A O 1
ATOM 961 N N . LEU A 1 122 ? 12.880 5.944 -27.317 1.00 88.50 122 LEU A N 1
ATOM 962 C CA . LEU A 1 122 ? 11.564 5.403 -26.987 1.00 88.50 122 LEU A CA 1
ATOM 963 C C . LEU A 1 122 ? 11.111 6.002 -25.650 1.00 88.50 122 LEU A C 1
ATOM 965 O O . LEU A 1 122 ? 11.632 5.657 -24.590 1.00 88.50 122 LEU A O 1
ATOM 969 N N . SER A 1 123 ? 10.173 6.948 -25.698 1.00 86.94 123 SER A N 1
ATOM 970 C CA . SER A 1 123 ? 9.733 7.693 -24.509 1.00 86.94 123 SER A CA 1
ATOM 971 C C . SER A 1 123 ? 8.589 6.984 -23.784 1.00 86.94 123 SER A C 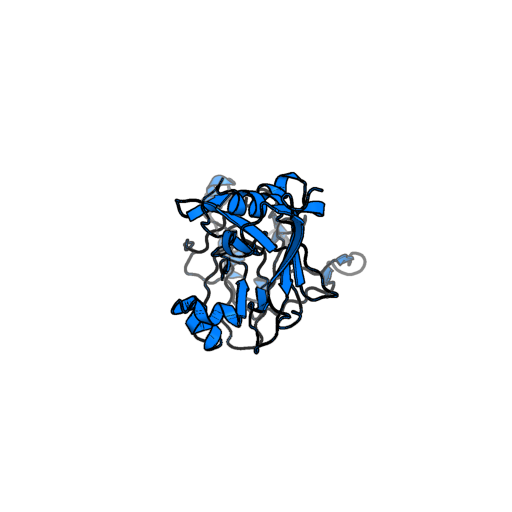1
ATOM 973 O O . SER A 1 123 ? 7.599 6.606 -24.410 1.00 86.94 123 SER A O 1
ATOM 975 N N . ALA A 1 124 ? 8.685 6.878 -22.458 1.00 85.00 124 ALA A N 1
ATOM 976 C CA . ALA A 1 124 ? 7.580 6.489 -21.591 1.00 85.00 124 ALA A CA 1
ATOM 977 C C . ALA A 1 124 ? 6.942 7.741 -20.969 1.00 85.00 124 ALA A C 1
ATOM 979 O O . ALA A 1 124 ? 7.631 8.636 -20.485 1.00 85.00 124 ALA A O 1
ATOM 980 N N . ASN A 1 125 ? 5.614 7.829 -20.991 1.00 79.50 125 ASN A N 1
ATOM 981 C CA . ASN A 1 125 ? 4.868 8.989 -20.499 1.00 79.50 125 ASN A CA 1
ATOM 982 C C . ASN A 1 125 ? 3.506 8.561 -19.922 1.00 79.50 125 ASN A C 1
ATOM 984 O O . ASN A 1 125 ? 3.263 7.380 -19.670 1.00 79.50 125 ASN A O 1
ATOM 988 N N . VAL A 1 126 ? 2.600 9.510 -19.693 1.00 79.56 126 VAL A N 1
ATOM 989 C CA . VAL A 1 126 ? 1.310 9.243 -19.042 1.00 79.56 126 VAL A CA 1
ATOM 990 C C . VAL A 1 126 ? 0.394 8.272 -19.798 1.00 79.56 126 VAL A C 1
ATOM 992 O O . VAL A 1 126 ? -0.437 7.631 -19.161 1.00 79.56 126 VAL A O 1
ATOM 995 N N . ILE A 1 127 ? 0.562 8.122 -21.118 1.00 81.31 127 ILE A N 1
ATOM 996 C CA . ILE A 1 127 ? -0.221 7.187 -21.946 1.00 81.31 127 ILE A CA 1
ATOM 997 C C . ILE A 1 127 ? 0.456 5.821 -22.121 1.00 81.31 127 ILE A C 1
ATOM 999 O O . ILE A 1 127 ? -0.144 4.906 -22.679 1.00 81.31 127 ILE A O 1
ATOM 1003 N N . THR A 1 128 ? 1.694 5.650 -21.649 1.00 84.56 128 THR A N 1
ATOM 1004 C CA . THR A 1 128 ? 2.373 4.350 -21.682 1.00 84.56 128 THR A CA 1
ATOM 1005 C C . THR A 1 128 ? 1.677 3.379 -20.733 1.00 84.56 128 THR A C 1
ATOM 1007 O O . THR A 1 128 ? 1.558 3.647 -19.534 1.00 84.56 128 THR A O 1
ATOM 1010 N N . ALA A 1 129 ? 1.231 2.242 -21.267 1.00 86.06 129 ALA A N 1
ATOM 1011 C CA . ALA A 1 129 ? 0.640 1.176 -20.469 1.00 86.06 129 ALA A CA 1
ATOM 1012 C C . ALA A 1 129 ? 1.663 0.642 -19.455 1.00 86.06 129 ALA A C 1
ATOM 1014 O O . ALA A 1 129 ? 2.826 0.419 -19.789 1.00 86.06 129 ALA A O 1
ATOM 1015 N N . ARG A 1 130 ? 1.223 0.460 -18.209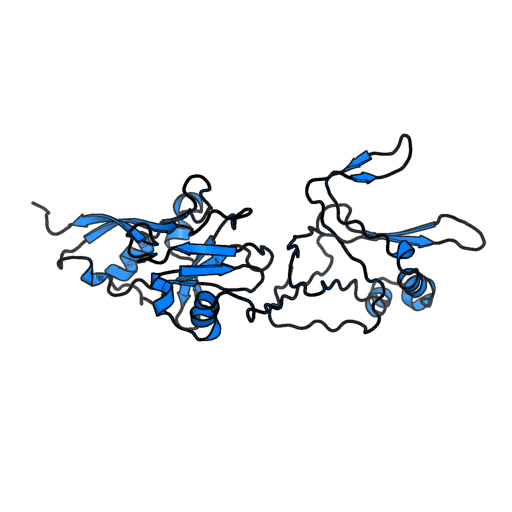 1.00 85.44 130 ARG A N 1
ATOM 1016 C CA . ARG A 1 130 ? 2.035 -0.062 -17.106 1.00 85.44 130 ARG A CA 1
ATOM 1017 C C . ARG A 1 130 ? 1.191 -1.017 -16.286 1.00 85.44 130 ARG A C 1
ATOM 1019 O O . ARG A 1 130 ? 0.029 -0.728 -15.997 1.00 85.44 130 ARG A O 1
ATOM 1026 N N . ALA A 1 131 ? 1.796 -2.121 -15.887 1.00 85.62 131 ALA A N 1
ATOM 1027 C CA . ALA A 1 131 ? 1.186 -3.077 -14.988 1.00 85.62 131 ALA A CA 1
ATOM 1028 C C . ALA A 1 131 ? 2.253 -3.618 -14.039 1.00 85.62 131 ALA A C 1
ATOM 1030 O O . ALA A 1 131 ? 3.389 -3.832 -14.451 1.00 85.62 131 ALA A O 1
ATOM 1031 N N . ASN A 1 132 ? 1.866 -3.829 -12.784 1.00 86.00 132 ASN A N 1
ATOM 1032 C CA . ASN A 1 132 ? 2.697 -4.479 -11.781 1.00 86.00 132 ASN A CA 1
ATOM 1033 C C . ASN A 1 132 ? 1.969 -5.732 -11.292 1.00 86.00 132 ASN A C 1
ATOM 1035 O O . ASN A 1 132 ? 0.747 -5.704 -11.102 1.00 86.00 132 ASN A O 1
ATOM 1039 N N . SER A 1 133 ? 2.728 -6.802 -11.076 1.00 87.44 133 SER A N 1
ATOM 1040 C CA . SER A 1 133 ? 2.290 -8.001 -10.365 1.00 87.44 133 SER A CA 1
ATOM 1041 C C . SER A 1 133 ? 3.151 -8.157 -9.119 1.00 87.44 133 SER A C 1
ATOM 1043 O O . SER A 1 133 ? 4.346 -7.866 -9.155 1.00 87.44 133 SER A O 1
ATOM 1045 N N . TYR A 1 134 ? 2.541 -8.601 -8.027 1.00 87.12 134 TYR A N 1
ATOM 1046 C CA . TYR A 1 134 ? 3.211 -8.788 -6.747 1.00 87.12 134 TYR A CA 1
ATOM 1047 C C . TYR A 1 134 ? 2.864 -10.168 -6.203 1.00 87.12 134 TYR A C 1
ATOM 1049 O O . TYR A 1 134 ? 1.686 -10.517 -6.113 1.00 87.12 134 TYR A O 1
ATOM 1057 N N . THR A 1 135 ? 3.886 -10.915 -5.799 1.00 87.38 135 THR A N 1
ATOM 1058 C CA . THR A 1 135 ? 3.743 -12.202 -5.117 1.00 87.38 135 THR A CA 1
ATOM 1059 C C . THR A 1 135 ? 4.390 -12.088 -3.747 1.00 87.38 135 THR A C 1
ATOM 1061 O O . THR A 1 135 ? 5.520 -11.619 -3.636 1.00 87.38 135 THR A O 1
ATOM 1064 N N . HIS A 1 136 ? 3.677 -12.514 -2.705 1.00 88.88 136 HIS A N 1
ATOM 1065 C CA . HIS A 1 136 ? 4.176 -12.499 -1.331 1.00 88.88 136 HIS A CA 1
ATOM 1066 C C . HIS A 1 136 ? 4.436 -13.925 -0.859 1.00 88.88 136 HIS A C 1
ATOM 1068 O O . HIS A 1 136 ? 3.528 -14.756 -0.881 1.00 88.88 136 HIS A O 1
ATOM 1074 N N . ASP A 1 137 ? 5.658 -14.190 -0.403 1.00 89.56 137 ASP A N 1
ATOM 1075 C CA . ASP A 1 137 ? 5.996 -15.408 0.330 1.00 89.56 137 ASP A CA 1
ATOM 1076 C C . ASP A 1 137 ? 6.167 -15.079 1.818 1.00 89.56 137 ASP A C 1
ATOM 1078 O O . ASP A 1 137 ? 7.110 -14.400 2.228 1.00 89.56 137 ASP A O 1
ATOM 1082 N N . TYR A 1 138 ? 5.233 -15.573 2.629 1.00 92.06 138 TYR A N 1
ATOM 1083 C CA . TYR A 1 138 ? 5.221 -15.391 4.079 1.00 92.06 138 TYR A CA 1
ATOM 1084 C C . TYR A 1 138 ? 5.803 -16.592 4.842 1.00 92.06 138 TYR A C 1
ATOM 1086 O O . TYR A 1 138 ? 5.697 -16.659 6.068 1.00 92.06 138 TYR A O 1
ATOM 1094 N N . SER A 1 139 ? 6.422 -17.562 4.162 1.00 89.56 139 SER A N 1
ATOM 1095 C CA . SER A 1 139 ? 6.953 -18.786 4.785 1.00 89.56 139 SER A CA 1
ATOM 1096 C C . SER A 1 139 ? 7.998 -18.503 5.877 1.00 89.56 139 SER A C 1
ATOM 1098 O O . SER A 1 139 ? 8.005 -19.159 6.930 1.00 89.56 139 SER A O 1
ATOM 1100 N N . LEU A 1 140 ? 8.819 -17.469 5.667 1.00 89.44 140 LEU A N 1
ATOM 1101 C CA . LEU A 1 140 ? 9.853 -16.993 6.592 1.00 89.44 140 LEU A CA 1
ATOM 1102 C C . LEU A 1 140 ? 9.363 -15.912 7.573 1.00 89.44 140 LEU A C 1
ATOM 1104 O O . LEU A 1 140 ? 10.158 -15.394 8.358 1.00 89.44 140 LEU A O 1
ATOM 1108 N N . SER A 1 141 ? 8.074 -15.563 7.560 1.00 92.12 141 SER A N 1
ATOM 1109 C CA . SER A 1 141 ? 7.515 -14.592 8.504 1.00 92.12 141 SER A CA 1
ATOM 1110 C C . SER A 1 141 ? 7.505 -15.126 9.948 1.00 92.12 141 SER A C 1
ATOM 1112 O O . SER A 1 141 ? 7.521 -16.347 10.163 1.00 92.12 141 SER A O 1
ATOM 1114 N N . PRO A 1 142 ? 7.452 -14.229 10.956 1.00 94.19 142 PRO A N 1
ATOM 1115 C CA . PRO A 1 142 ? 7.277 -14.604 12.359 1.00 94.19 142 PRO A CA 1
ATOM 1116 C C . PRO A 1 142 ? 6.097 -15.561 12.595 1.00 94.19 142 PRO A C 1
ATOM 1118 O O . PRO A 1 142 ? 5.115 -15.555 11.853 1.00 94.19 142 PRO A O 1
ATOM 1121 N N . VAL A 1 143 ? 6.197 -16.405 13.628 1.00 95.94 143 VAL A N 1
ATOM 1122 C CA . VAL A 1 143 ? 5.189 -17.444 13.923 1.00 95.94 143 VAL A CA 1
ATOM 1123 C C . VAL A 1 143 ? 3.813 -16.838 14.201 1.00 95.94 143 VAL A C 1
ATOM 1125 O O . VAL A 1 143 ? 2.831 -17.324 13.649 1.00 95.94 143 VAL A O 1
ATOM 1128 N N . ASP A 1 144 ? 3.756 -15.761 14.989 1.00 94.44 144 ASP A N 1
ATOM 1129 C CA . ASP A 1 144 ? 2.522 -15.028 15.303 1.00 94.44 144 ASP A CA 1
ATOM 1130 C C . ASP A 1 144 ? 1.852 -14.481 14.034 1.00 94.44 144 ASP A C 1
ATOM 1132 O O . ASP A 1 144 ? 0.650 -14.652 13.834 1.00 94.44 144 ASP A O 1
ATOM 1136 N N . PHE A 1 145 ? 2.640 -13.907 13.122 1.00 96.31 145 PHE A N 1
ATOM 1137 C CA . PHE A 1 145 ? 2.142 -13.459 11.824 1.00 96.31 145 PHE A CA 1
ATOM 1138 C C . PHE A 1 145 ? 1.551 -14.615 11.012 1.00 96.31 145 PHE A C 1
ATOM 1140 O O . PHE A 1 145 ? 0.438 -14.498 10.507 1.00 96.31 145 PHE A O 1
ATOM 1147 N N . LYS A 1 146 ? 2.269 -15.739 10.882 1.00 96.69 146 LYS A N 1
ATOM 1148 C CA . LYS A 1 146 ? 1.796 -16.882 10.081 1.00 96.69 146 LYS A CA 1
ATOM 1149 C C . LYS A 1 146 ? 0.502 -17.469 10.637 1.00 96.69 146 LYS A C 1
ATOM 1151 O O . LYS A 1 146 ? -0.440 -17.662 9.875 1.00 96.69 146 LYS A O 1
ATOM 1156 N N . GLN A 1 147 ? 0.428 -17.664 11.950 1.00 97.00 147 GLN A N 1
ATOM 1157 C CA . GLN A 1 147 ? -0.776 -18.169 12.610 1.00 97.00 147 GLN A CA 1
ATOM 1158 C C . GLN A 1 147 ? -1.977 -17.243 12.396 1.00 97.00 147 GLN A C 1
ATOM 1160 O O . GLN A 1 147 ? -3.077 -17.703 12.099 1.00 97.00 147 GLN A O 1
ATOM 1165 N N . GLN A 1 148 ? -1.779 -15.927 12.481 1.00 96.00 148 GLN A N 1
ATOM 1166 C CA . GLN A 1 148 ? -2.872 -14.983 12.271 1.00 96.00 148 GLN A CA 1
ATOM 1167 C C . GLN A 1 148 ? -3.287 -14.881 10.796 1.00 96.00 148 GLN A C 1
ATOM 1169 O O . GLN A 1 148 ? -4.475 -14.906 10.479 1.00 96.00 148 GLN A O 1
ATOM 1174 N N . VAL A 1 149 ? -2.317 -14.708 9.897 1.00 94.44 149 VAL A N 1
ATOM 1175 C CA . VAL A 1 149 ? -2.557 -14.309 8.502 1.00 94.44 149 VAL A CA 1
ATOM 1176 C C . VAL A 1 149 ? -2.788 -15.507 7.586 1.00 94.44 149 VAL A C 1
ATOM 1178 O O . VAL A 1 149 ? -3.627 -15.423 6.691 1.00 94.44 149 VAL A O 1
ATOM 1181 N N . LEU A 1 150 ? -2.051 -16.602 7.785 1.00 93.94 150 LEU A N 1
ATOM 1182 C CA . LEU A 1 150 ? -2.139 -17.800 6.945 1.00 93.94 150 LEU A CA 1
ATOM 1183 C C . LEU A 1 150 ? -3.114 -18.821 7.530 1.00 93.94 150 LEU A C 1
ATOM 1185 O O . LEU A 1 150 ? -3.945 -19.350 6.795 1.00 93.94 150 LEU A O 1
ATOM 1189 N N . ASP A 1 151 ? -3.046 -19.051 8.845 1.00 95.44 151 ASP A N 1
ATOM 1190 C CA . ASP A 1 151 ? -3.874 -20.067 9.512 1.00 95.44 151 ASP A CA 1
ATOM 1191 C C . ASP A 1 151 ? -5.220 -19.501 10.010 1.00 95.44 151 ASP A C 1
ATOM 1193 O O . ASP A 1 151 ? -6.145 -20.257 10.311 1.00 95.44 151 ASP A O 1
ATOM 1197 N N . GLY A 1 152 ? -5.364 -18.170 10.053 1.00 94.44 152 GLY A N 1
ATOM 1198 C CA . GLY A 1 152 ? -6.616 -17.486 10.382 1.00 94.44 152 GLY A CA 1
ATOM 1199 C C . GLY A 1 152 ? -6.914 -17.355 11.879 1.00 94.44 152 GLY A C 1
ATOM 1200 O O . GLY A 1 152 ? -8.076 -17.154 12.247 1.00 94.44 152 GLY A O 1
ATOM 1201 N N . ASP A 1 153 ? -5.909 -17.448 12.756 1.00 96.44 153 ASP A N 1
ATOM 1202 C CA . ASP A 1 153 ? -6.097 -17.248 14.196 1.00 96.44 153 ASP A CA 1
ATOM 1203 C C . ASP A 1 153 ? -6.361 -15.771 14.535 1.00 96.44 153 ASP A C 1
ATOM 1205 O O . ASP A 1 153 ? -5.462 -14.948 14.729 1.00 96.44 153 ASP A O 1
ATOM 1209 N N . THR A 1 154 ? -7.645 -15.432 14.635 1.00 93.94 154 THR A N 1
ATOM 1210 C CA . THR A 1 154 ? -8.092 -14.071 14.959 1.00 93.94 154 THR A CA 1
ATOM 1211 C C . THR A 1 154 ? -7.787 -13.633 16.395 1.00 93.94 154 THR A C 1
ATOM 1213 O O . THR A 1 154 ? -7.760 -12.426 16.646 1.00 93.94 154 THR A O 1
ATOM 1216 N N . LEU A 1 155 ? -7.525 -14.555 17.333 1.00 94.19 155 LEU A N 1
ATOM 1217 C CA . LEU A 1 155 ? -7.234 -14.201 18.730 1.00 94.19 155 LEU A CA 1
ATOM 1218 C C . LEU A 1 155 ? -5.882 -13.493 18.854 1.00 94.19 155 LEU A C 1
ATOM 1220 O O . LEU A 1 155 ? -5.713 -12.622 19.704 1.00 94.19 155 LEU A O 1
ATOM 1224 N N . LEU A 1 156 ? -4.949 -13.769 17.946 1.00 95.62 156 LEU A N 1
ATOM 1225 C CA . LEU A 1 156 ? -3.676 -13.050 17.875 1.00 95.62 156 LEU A CA 1
ATOM 1226 C C . LEU A 1 156 ? -3.854 -11.555 17.559 1.00 95.62 156 LEU A C 1
ATOM 1228 O O . LEU A 1 156 ? -2.953 -10.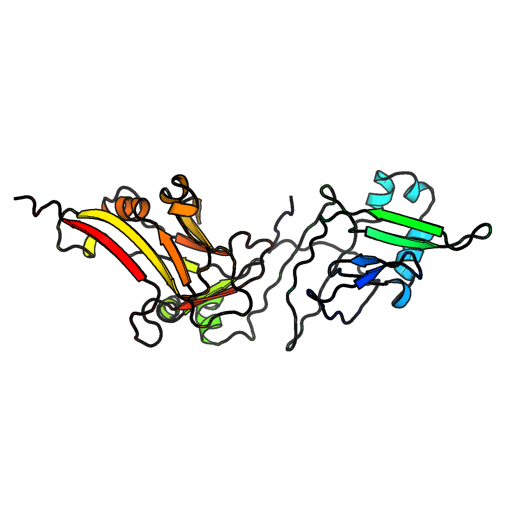761 17.820 1.00 95.62 156 LEU A O 1
ATOM 1232 N N . GLY A 1 157 ? -5.037 -11.150 17.074 1.00 94.06 157 GLY A N 1
ATOM 1233 C CA . GLY A 1 157 ? -5.408 -9.747 16.865 1.00 94.06 157 GLY A CA 1
ATOM 1234 C C . GLY A 1 157 ? -5.469 -8.923 18.150 1.00 94.06 157 GLY A C 1
ATOM 1235 O O . GLY A 1 157 ? -5.331 -7.701 18.092 1.00 94.06 157 GLY A O 1
ATOM 1236 N N . PHE A 1 158 ? -5.625 -9.581 19.306 1.00 93.19 158 PHE A N 1
ATOM 1237 C CA . PHE A 1 158 ? -5.515 -8.929 20.611 1.00 93.19 158 PHE A CA 1
ATOM 1238 C C . PHE A 1 158 ? -4.094 -8.413 20.873 1.00 93.19 158 PHE A C 1
ATOM 1240 O O . PHE A 1 158 ? -3.942 -7.368 21.503 1.00 93.19 158 PHE A O 1
ATOM 1247 N N . GLU A 1 159 ? -3.079 -9.095 20.340 1.00 95.19 159 GLU A N 1
ATOM 1248 C CA . GLU A 1 159 ? -1.676 -8.705 20.469 1.00 95.19 159 GLU A CA 1
ATOM 1249 C C . GLU A 1 159 ? -1.247 -7.808 19.311 1.00 95.19 159 GLU A C 1
ATOM 1251 O O . GLU A 1 159 ? -0.880 -6.657 19.525 1.00 95.19 159 GLU A O 1
ATOM 1256 N N . LYS A 1 160 ? -1.312 -8.287 18.066 1.00 96.06 160 LYS A N 1
ATOM 1257 C CA . LYS A 1 160 ? -0.821 -7.543 16.897 1.00 96.06 160 LYS A CA 1
ATOM 1258 C C . LYS A 1 160 ? -1.778 -7.650 15.727 1.00 96.06 160 LYS A C 1
ATOM 1260 O O . LYS A 1 160 ? -2.418 -8.675 15.516 1.00 96.06 160 LYS A O 1
ATOM 1265 N N . LEU A 1 161 ? -1.831 -6.587 14.938 1.00 97.31 161 LEU A N 1
ATOM 1266 C CA . LEU A 1 161 ? -2.516 -6.551 13.650 1.00 97.31 161 LEU A CA 1
ATOM 1267 C C . LEU A 1 161 ? -1.550 -6.012 12.594 1.00 97.31 161 LEU A C 1
ATOM 1269 O O . LEU A 1 161 ? -0.594 -5.304 12.916 1.00 97.31 161 LEU A O 1
ATOM 1273 N N . TYR A 1 162 ? -1.800 -6.328 11.326 1.00 97.44 162 TYR A N 1
ATOM 1274 C CA . TYR A 1 162 ? -0.882 -5.996 10.240 1.00 97.44 162 TYR A CA 1
ATOM 1275 C C . TYR A 1 162 ? -1.619 -5.350 9.072 1.00 97.44 162 TYR A C 1
ATOM 1277 O O . TYR A 1 162 ? -2.709 -5.769 8.670 1.00 97.44 162 TYR A O 1
ATOM 1285 N N . VAL A 1 163 ? -0.984 -4.338 8.494 1.00 97.44 163 VAL A N 1
ATOM 1286 C CA . VAL A 1 163 ? -1.334 -3.807 7.176 1.00 97.44 163 VAL A CA 1
ATOM 1287 C C . VAL A 1 163 ? -0.079 -3.781 6.315 1.00 97.44 163 VAL A C 1
ATOM 1289 O O . VAL A 1 163 ? 0.999 -3.431 6.799 1.00 97.44 163 VAL A O 1
ATOM 1292 N N . GLN A 1 164 ? -0.213 -4.163 5.050 1.00 95.38 164 GLN A N 1
ATOM 1293 C CA . GLN A 1 164 ? 0.862 -4.136 4.065 1.00 95.38 164 GLN A CA 1
ATOM 1294 C C . GLN A 1 164 ? 0.265 -3.801 2.702 1.00 95.38 164 GLN A C 1
ATOM 1296 O O . GLN A 1 164 ? -0.734 -4.392 2.285 1.00 95.38 164 GLN A O 1
ATOM 1301 N N . GLY A 1 165 ? 0.869 -2.838 2.016 1.00 93.81 165 GLY A N 1
ATOM 1302 C CA . GLY A 1 165 ? 0.485 -2.498 0.657 1.00 93.81 165 GLY A CA 1
ATOM 1303 C C . GLY A 1 165 ? 0.962 -3.513 -0.389 1.00 93.81 165 GLY A C 1
ATOM 1304 O O . GLY A 1 165 ? 1.265 -4.662 -0.072 1.00 93.81 165 GLY A O 1
ATOM 1305 N N . VAL A 1 166 ? 0.968 -3.096 -1.657 1.00 91.06 166 VAL A N 1
ATOM 1306 C CA . VAL A 1 166 ? 1.249 -3.908 -2.865 1.00 91.06 166 VAL A CA 1
ATOM 1307 C C . VAL A 1 166 ? 0.623 -5.308 -2.851 1.00 91.06 166 VAL A C 1
ATOM 1309 O O . VAL A 1 166 ? 1.237 -6.308 -3.214 1.00 91.06 166 VAL A O 1
ATOM 1312 N N . GLY A 1 167 ? -0.628 -5.390 -2.401 1.00 86.44 167 GLY A N 1
ATOM 1313 C CA . GLY A 1 167 ? -1.371 -6.650 -2.333 1.00 86.44 167 GLY A CA 1
ATOM 1314 C C . GLY A 1 167 ? -1.013 -7.608 -1.224 1.00 86.44 167 GLY A C 1
ATOM 1315 O O . GLY A 1 167 ? -1.387 -8.776 -1.312 1.00 86.44 167 GLY A O 1
ATOM 1316 N N . GLY A 1 168 ? -0.340 -7.107 -0.194 1.00 92.62 168 GLY A N 1
ATOM 1317 C CA . GLY A 1 168 ? -0.171 -7.827 1.051 1.00 92.62 168 GLY A CA 1
ATOM 1318 C C . GLY A 1 168 ? -1.455 -7.854 1.885 1.00 92.62 168 GLY A C 1
ATOM 1319 O O . GLY A 1 168 ? -2.575 -8.020 1.393 1.00 92.62 168 GLY A O 1
ATOM 1320 N N . VAL A 1 169 ? -1.284 -7.711 3.193 1.00 94.56 169 VAL A N 1
ATOM 1321 C CA . VAL A 1 169 ? -2.345 -7.920 4.179 1.00 94.56 169 VAL A CA 1
ATOM 1322 C C . VAL A 1 169 ? -3.185 -6.668 4.444 1.00 94.56 169 VAL A C 1
ATOM 1324 O O . VAL A 1 169 ? -2.682 -5.548 4.533 1.00 94.56 169 VAL A O 1
ATOM 1327 N N . LYS A 1 170 ? -4.488 -6.876 4.656 1.00 95.25 170 LYS A N 1
ATOM 1328 C CA . LYS A 1 170 ? -5.412 -5.881 5.219 1.00 95.25 170 LYS A CA 1
ATOM 1329 C C . LYS A 1 170 ? -5.994 -6.396 6.528 1.00 95.25 170 LYS A C 1
ATOM 1331 O O . LYS A 1 170 ? -6.203 -7.597 6.683 1.00 95.25 170 LYS A O 1
ATOM 1336 N N . THR A 1 171 ? -6.314 -5.484 7.434 1.00 97.00 171 THR A N 1
ATOM 1337 C CA . THR A 1 171 ? -6.921 -5.814 8.726 1.00 97.00 171 THR A CA 1
ATOM 1338 C C . THR A 1 171 ? -8.441 -5.654 8.655 1.00 97.00 171 THR A C 1
ATOM 1340 O O . THR A 1 171 ? -8.947 -4.714 8.039 1.00 97.00 171 THR A O 1
ATOM 1343 N N . ILE A 1 172 ? -9.179 -6.565 9.297 1.00 95.62 172 ILE A N 1
ATOM 1344 C CA . ILE A 1 172 ? -10.625 -6.436 9.520 1.00 95.62 172 ILE A CA 1
ATOM 1345 C C . ILE A 1 172 ? -10.850 -6.034 10.972 1.00 95.62 172 ILE A C 1
ATOM 1347 O O . ILE A 1 172 ? -10.473 -6.774 11.879 1.00 95.62 172 ILE A O 1
ATOM 1351 N N . LEU A 1 173 ? -11.494 -4.892 11.191 1.00 95.31 173 LEU A N 1
ATOM 1352 C CA . LEU A 1 173 ? -11.869 -4.421 12.522 1.00 95.31 173 LEU A CA 1
ATOM 1353 C C . LEU A 1 173 ? -13.355 -4.657 12.756 1.00 95.31 173 LEU A C 1
ATOM 1355 O O . LEU A 1 173 ? -14.177 -4.408 11.876 1.00 95.31 173 LEU A O 1
ATOM 1359 N N . ARG A 1 174 ? -13.714 -5.116 13.952 1.00 90.88 174 ARG A N 1
ATOM 1360 C CA . ARG A 1 174 ? -15.109 -5.271 14.377 1.00 90.88 174 ARG A CA 1
ATOM 1361 C C . ARG A 1 174 ? -15.293 -4.577 15.714 1.00 90.88 174 ARG A C 1
ATOM 1363 O O . ARG A 1 174 ? -14.423 -4.665 16.573 1.00 90.88 174 ARG A O 1
ATOM 1370 N N . VAL A 1 175 ? -16.429 -3.909 15.873 1.00 87.44 175 VAL A N 1
ATOM 1371 C CA . VAL A 1 175 ? -16.830 -3.269 17.131 1.00 87.44 175 VAL A CA 1
ATOM 1372 C C . VAL A 1 175 ? -18.014 -4.058 17.686 1.00 87.44 175 VAL A C 1
ATOM 1374 O O . VAL A 1 175 ? -19.152 -3.670 17.429 1.00 87.44 175 VAL A O 1
ATOM 1377 N N . PRO A 1 176 ? -17.795 -5.226 18.312 1.00 83.06 176 PRO A N 1
ATOM 1378 C CA . PRO A 1 176 ? -18.896 -6.031 18.829 1.00 83.06 176 PRO A CA 1
ATOM 1379 C C . PRO A 1 176 ? -19.647 -5.277 19.931 1.00 83.06 176 PRO A C 1
ATOM 1381 O O . PRO A 1 176 ? -19.089 -4.383 20.562 1.00 83.06 176 PRO A O 1
ATOM 1384 N N . ASP A 1 177 ? -20.912 -5.640 20.134 1.00 80.62 177 ASP A N 1
ATOM 1385 C CA . ASP A 1 177 ? -21.666 -5.311 21.350 1.00 80.62 177 ASP A CA 1
ATOM 1386 C C . ASP A 1 177 ? -21.698 -3.816 21.712 1.00 80.62 177 ASP A C 1
ATOM 1388 O O . ASP A 1 177 ? -21.720 -3.432 22.875 1.00 80.62 177 ASP A O 1
ATOM 1392 N N . ILE A 1 178 ? -21.747 -2.939 20.701 1.00 79.38 178 ILE A N 1
ATOM 1393 C CA . ILE A 1 178 ? -21.711 -1.482 20.911 1.00 79.38 178 ILE A CA 1
ATOM 1394 C C . ILE A 1 178 ? -22.820 -0.965 21.841 1.00 79.38 178 ILE A C 1
ATOM 1396 O O . ILE A 1 178 ? -22.646 0.046 22.520 1.00 79.38 178 ILE A O 1
ATOM 1400 N N . LYS A 1 179 ? -23.963 -1.657 21.874 1.00 74.50 179 LYS A N 1
ATOM 1401 C CA . LYS A 1 179 ? -25.101 -1.320 22.738 1.00 74.50 179 LYS A CA 1
ATOM 1402 C C . LYS A 1 179 ? -24.819 -1.617 24.212 1.00 74.50 179 LYS A C 1
ATOM 1404 O O . LYS A 1 179 ? -25.356 -0.923 25.072 1.00 74.50 179 LYS A O 1
ATOM 1409 N N . 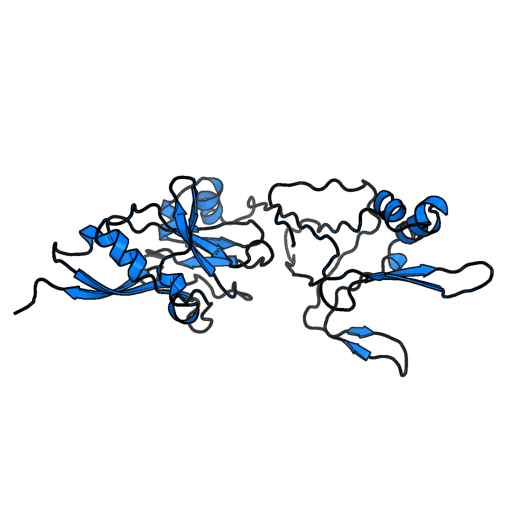ASP A 1 180 ? -23.932 -2.568 24.486 1.00 76.19 180 ASP A N 1
ATOM 1410 C CA . ASP A 1 180 ? -23.576 -3.003 25.836 1.00 76.19 180 ASP A CA 1
ATOM 1411 C C . ASP A 1 180 ? -22.533 -2.073 26.478 1.00 76.19 180 ASP A C 1
ATOM 1413 O O . ASP A 1 180 ? -22.308 -2.130 27.684 1.00 76.19 180 ASP A O 1
ATOM 1417 N N . TYR A 1 181 ? -21.923 -1.162 25.706 1.00 68.06 181 TYR A N 1
ATOM 1418 C CA . TYR A 1 181 ? -20.982 -0.159 26.226 1.00 68.06 181 TYR A CA 1
ATOM 1419 C C . TYR A 1 181 ? -21.641 0.964 27.035 1.00 68.06 181 TYR A C 1
ATOM 1421 O O . TYR A 1 181 ? -20.943 1.834 27.556 1.00 68.06 181 TYR A O 1
ATOM 1429 N N . THR A 1 182 ? -22.968 0.973 27.138 1.00 65.69 182 THR A N 1
ATOM 1430 C CA . THR A 1 182 ? -23.710 1.960 27.925 1.00 65.69 182 THR A CA 1
ATOM 1431 C C . THR A 1 182 ? -24.627 1.255 28.904 1.00 65.69 182 THR A C 1
ATOM 1433 O O . THR A 1 182 ? -25.245 0.260 28.538 1.00 65.69 182 THR A O 1
ATOM 1436 N N . ASP A 1 183 ? -24.767 1.797 30.117 1.00 65.81 183 ASP A N 1
ATOM 1437 C CA . ASP A 1 183 ? -25.647 1.278 31.178 1.00 65.81 183 ASP A CA 1
ATOM 1438 C C . ASP A 1 183 ? -27.146 1.467 30.846 1.00 65.81 183 ASP A C 1
ATOM 1440 O O . ASP A 1 183 ? -27.906 2.046 31.618 1.00 65.81 183 ASP A O 1
ATOM 1444 N N . SER A 1 184 ? -27.589 1.038 29.661 1.00 64.12 184 SER A N 1
ATOM 1445 C CA . SER A 1 184 ? -28.952 1.201 29.126 1.00 64.12 184 SER A CA 1
ATOM 1446 C C . SER A 1 184 ? -29.430 2.650 28.936 1.00 64.12 184 SER A C 1
ATOM 1448 O O . SER A 1 184 ? -30.602 2.869 28.639 1.00 64.12 184 SER A O 1
ATOM 1450 N N . SER A 1 185 ? -28.543 3.640 29.078 1.00 73.38 185 SER A N 1
ATOM 1451 C CA . SER A 1 185 ? -28.872 5.050 28.841 1.00 73.38 185 SER A CA 1
ATOM 1452 C C . SER A 1 185 ? -28.872 5.386 27.356 1.00 73.38 185 SER A C 1
ATOM 1454 O O . SER A 1 185 ? -28.025 4.905 26.600 1.00 73.38 185 SER A O 1
ATOM 1456 N N . ARG A 1 186 ? -29.792 6.256 26.933 1.00 85.75 186 ARG A N 1
ATOM 1457 C CA . ARG A 1 186 ? -29.754 6.867 25.603 1.00 85.75 186 ARG A CA 1
ATOM 1458 C C . ARG A 1 186 ? -28.583 7.833 25.542 1.00 85.75 186 ARG A C 1
ATOM 1460 O O . ARG A 1 186 ? -28.559 8.841 26.252 1.00 85.75 186 ARG A O 1
ATOM 1467 N N . ILE A 1 187 ? -27.639 7.557 24.653 1.00 88.75 187 ILE A N 1
ATOM 1468 C CA . ILE A 1 187 ? -26.476 8.416 24.447 1.00 88.75 187 ILE A CA 1
ATOM 1469 C C . ILE A 1 187 ? -26.471 9.063 23.064 1.00 88.75 187 ILE A C 1
ATOM 1471 O O . ILE A 1 187 ? -26.921 8.486 22.072 1.00 88.75 187 ILE A O 1
ATOM 1475 N N . ALA A 1 188 ? -25.912 10.268 23.009 1.00 92.50 188 ALA A N 1
ATOM 1476 C CA . ALA A 1 188 ? -25.492 10.911 21.771 1.00 92.50 188 ALA A CA 1
ATOM 1477 C C . ALA A 1 188 ? -23.965 11.021 21.766 1.00 92.50 188 ALA A C 1
ATOM 1479 O O . ALA A 1 188 ? -23.387 11.632 22.669 1.00 92.50 188 ALA A O 1
ATOM 1480 N N . PHE A 1 189 ? -23.302 10.438 20.767 1.00 94.00 189 PHE A N 1
ATOM 1481 C CA . PHE A 1 189 ? -21.863 10.604 20.591 1.00 94.00 189 PHE A CA 1
ATOM 1482 C C . PHE A 1 189 ? -21.556 12.011 20.070 1.00 94.00 189 PHE A C 1
ATOM 1484 O O . PHE A 1 189 ? -22.005 12.404 18.995 1.00 94.00 189 PHE A O 1
ATOM 1491 N N . ASN A 1 190 ? -20.744 12.755 20.818 1.00 95.56 190 ASN A N 1
ATOM 1492 C CA . ASN A 1 190 ? -20.212 14.051 20.395 1.00 95.56 190 ASN A CA 1
ATOM 1493 C C . ASN A 1 190 ? -18.945 13.860 19.549 1.00 95.56 190 ASN A C 1
ATOM 1495 O O . ASN A 1 190 ? -18.718 14.567 18.568 1.00 95.56 190 ASN A O 1
ATOM 1499 N N . GLU A 1 191 ? -18.111 12.890 19.926 1.00 97.38 191 GLU A N 1
ATOM 1500 C CA . GLU A 1 191 ? -16.890 12.542 19.210 1.00 97.38 191 GLU A CA 1
ATOM 1501 C C . GLU A 1 191 ? -16.526 11.082 19.474 1.00 97.38 191 GLU A C 1
ATOM 1503 O O . GLU A 1 191 ? -16.495 10.652 20.625 1.00 97.38 191 GLU A O 1
ATOM 1508 N N . VAL A 1 192 ? -16.211 10.331 18.418 1.00 97.00 192 VAL A N 1
ATOM 1509 C CA . VAL A 1 192 ? -15.574 9.017 18.542 1.00 97.00 192 VAL A CA 1
ATOM 1510 C C . VAL A 1 192 ? -14.325 8.978 17.680 1.00 97.00 192 VAL A C 1
ATOM 1512 O O . VAL A 1 192 ? -14.393 9.188 16.465 1.00 97.00 192 VAL A O 1
ATOM 1515 N N . LYS A 1 193 ? -13.185 8.692 18.306 1.00 97.94 193 LYS A N 1
ATOM 1516 C CA . LYS A 1 193 ? -11.901 8.498 17.634 1.00 97.94 193 LYS A CA 1
ATOM 1517 C C . LYS A 1 193 ? -11.450 7.052 17.762 1.00 97.94 193 LYS A C 1
ATOM 1519 O O . LYS A 1 193 ? -11.350 6.533 18.866 1.00 97.94 193 LYS A O 1
ATOM 1524 N N . LEU A 1 194 ? -11.122 6.428 16.640 1.00 97.88 194 LEU A N 1
ATOM 1525 C CA . LEU A 1 194 ? -10.368 5.183 16.596 1.00 97.88 194 LEU A CA 1
ATOM 1526 C C . LEU A 1 194 ? -8.877 5.519 16.567 1.00 97.88 194 LEU A C 1
ATOM 1528 O O . LEU A 1 194 ? -8.396 6.138 15.613 1.00 97.88 194 LEU A O 1
ATOM 1532 N N . ILE A 1 195 ? -8.164 5.110 17.613 1.00 98.00 195 ILE A N 1
ATOM 1533 C CA . ILE A 1 195 ? -6.716 5.270 17.741 1.00 98.00 195 ILE A CA 1
ATOM 1534 C C . ILE A 1 195 ? -6.043 3.954 17.361 1.00 98.00 195 ILE A C 1
ATOM 1536 O O . ILE A 1 195 ? -6.386 2.901 17.902 1.00 98.00 195 ILE A O 1
ATOM 1540 N N . ILE A 1 196 ? -5.081 4.019 16.442 1.00 98.31 196 ILE A N 1
ATOM 1541 C CA . ILE A 1 196 ? -4.363 2.866 15.887 1.00 98.31 196 ILE A CA 1
ATOM 1542 C C . ILE A 1 196 ? -2.860 3.086 16.112 1.00 98.31 196 ILE A C 1
ATOM 1544 O O . ILE A 1 196 ? -2.200 3.698 15.267 1.00 98.31 196 ILE A O 1
ATOM 1548 N N . PRO A 1 197 ? -2.312 2.636 17.252 1.00 97.88 197 PRO A N 1
ATOM 1549 C CA . PRO A 1 197 ? -0.904 2.808 17.573 1.00 97.88 197 PRO A CA 1
ATOM 1550 C C . PRO A 1 197 ? -0.042 1.708 16.948 1.00 97.88 197 PRO A C 1
ATOM 1552 O O . PRO A 1 197 ? -0.473 0.564 16.799 1.00 97.88 197 PRO A O 1
ATOM 1555 N N . GLY A 1 198 ? 1.195 2.047 16.597 1.00 97.25 198 GLY A N 1
ATOM 1556 C CA . GLY A 1 198 ? 2.189 1.096 16.104 1.00 97.25 198 GLY A CA 1
ATOM 1557 C C . GLY A 1 198 ? 2.955 0.401 17.223 1.00 97.25 198 GLY A C 1
ATOM 1558 O O . GLY A 1 198 ? 3.182 0.980 18.288 1.00 97.25 198 GLY A O 1
ATOM 1559 N N . VAL A 1 199 ? 3.396 -0.831 16.965 1.00 95.88 199 VAL A N 1
ATOM 1560 C CA . VAL A 1 199 ? 4.275 -1.588 17.875 1.00 95.88 199 VAL A CA 1
ATOM 1561 C C . VAL A 1 199 ? 5.659 -0.941 17.920 1.00 95.88 199 VAL A C 1
ATOM 1563 O O . VAL A 1 199 ? 6.125 -0.518 18.975 1.00 95.88 199 VAL A O 1
ATOM 1566 N N . THR A 1 200 ? 6.286 -0.795 16.754 1.00 93.12 200 THR A N 1
ATOM 1567 C CA . THR A 1 200 ? 7.552 -0.083 16.564 1.00 93.12 200 THR A CA 1
ATOM 1568 C C . THR A 1 200 ? 7.376 1.003 15.514 1.00 93.12 200 THR A C 1
ATOM 1570 O O . THR A 1 200 ? 6.527 0.899 14.628 1.00 93.12 200 THR A O 1
ATOM 1573 N N . LYS A 1 201 ? 8.162 2.078 15.621 1.00 94.31 201 LYS A N 1
ATOM 1574 C CA . LYS A 1 201 ? 8.171 3.136 14.611 1.00 94.31 201 LYS A CA 1
ATOM 1575 C C . LYS A 1 201 ? 8.923 2.633 13.372 1.00 94.31 201 LYS A C 1
ATOM 1577 O O . LYS A 1 201 ? 10.112 2.332 13.500 1.00 94.31 201 LYS A O 1
ATOM 1582 N N . PRO A 1 202 ? 8.281 2.532 12.196 1.00 91.31 202 PRO A N 1
ATOM 1583 C CA . PRO A 1 202 ? 8.961 2.084 10.988 1.00 91.31 202 PRO A CA 1
ATOM 1584 C C . PRO A 1 202 ? 9.892 3.179 10.450 1.00 91.31 202 PRO A C 1
ATOM 1586 O O . PRO A 1 202 ? 9.713 4.365 10.741 1.00 91.31 202 PRO A O 1
ATOM 1589 N N . VAL A 1 203 ? 10.859 2.777 9.620 1.00 88.69 203 VAL A N 1
ATOM 1590 C CA . VAL A 1 203 ? 11.715 3.717 8.873 1.00 88.69 203 VAL A CA 1
ATOM 1591 C C . VAL A 1 203 ? 10.863 4.553 7.914 1.00 88.69 203 VAL A C 1
ATOM 1593 O O . VAL A 1 203 ? 11.002 5.771 7.866 1.00 88.69 203 VAL A O 1
ATOM 1596 N N . ILE A 1 204 ? 9.943 3.894 7.205 1.00 91.06 204 ILE A N 1
ATOM 1597 C CA . ILE A 1 204 ? 8.947 4.518 6.333 1.00 91.06 204 ILE A CA 1
ATOM 1598 C C . ILE A 1 204 ? 7.587 3.948 6.731 1.00 91.06 204 ILE A C 1
ATOM 1600 O O . ILE A 1 204 ? 7.353 2.747 6.609 1.00 91.06 204 ILE A O 1
ATOM 1604 N N . ALA A 1 205 ? 6.714 4.801 7.261 1.00 95.44 205 ALA A N 1
ATOM 1605 C CA . ALA A 1 205 ? 5.329 4.439 7.538 1.00 95.44 205 ALA A CA 1
ATOM 1606 C C . ALA A 1 205 ? 4.462 4.732 6.307 1.00 95.44 205 ALA A C 1
ATOM 1608 O O . ALA A 1 205 ? 4.740 5.713 5.613 1.00 95.44 205 ALA A O 1
ATOM 1609 N N . PRO A 1 206 ? 3.371 3.979 6.086 1.00 96.75 206 PRO A N 1
ATOM 1610 C CA . PRO A 1 206 ? 2.335 4.399 5.151 1.00 96.75 206 PRO A CA 1
ATOM 1611 C C . PRO A 1 206 ? 1.876 5.828 5.472 1.00 96.75 206 PRO A C 1
ATOM 1613 O O . PRO A 1 206 ? 1.454 6.096 6.596 1.00 96.75 206 PRO A O 1
ATOM 1616 N N . GLU A 1 207 ? 1.929 6.755 4.515 1.00 96.88 207 GLU A N 1
ATOM 1617 C CA . GLU A 1 207 ? 1.535 8.153 4.768 1.00 96.88 207 GLU A CA 1
ATOM 1618 C C . GLU A 1 207 ? 0.080 8.246 5.252 1.00 96.88 207 GLU A C 1
ATOM 1620 O O . GLU A 1 207 ? -0.247 8.999 6.176 1.00 96.88 207 GLU A O 1
ATOM 1625 N N . ARG A 1 208 ? -0.792 7.429 4.648 1.00 97.50 208 ARG A N 1
ATOM 1626 C CA . ARG A 1 208 ? -2.212 7.336 4.977 1.00 97.50 208 ARG A CA 1
ATOM 1627 C C . ARG A 1 208 ? -2.669 5.884 5.044 1.00 97.50 208 ARG A C 1
ATOM 1629 O O . ARG A 1 208 ? -2.324 5.071 4.184 1.00 97.50 208 ARG A O 1
ATOM 1636 N N . LEU A 1 209 ? -3.521 5.586 6.018 1.00 98.38 209 LEU A N 1
ATOM 1637 C CA . LEU A 1 209 ? -4.364 4.393 6.003 1.00 98.38 209 LEU A CA 1
ATOM 1638 C C . LEU A 1 209 ? -5.772 4.766 5.530 1.00 98.38 209 LEU A C 1
ATOM 1640 O O . LEU A 1 209 ? -6.241 5.884 5.744 1.00 98.38 209 LEU A O 1
ATOM 1644 N N . ALA A 1 210 ? -6.449 3.815 4.900 1.00 97.75 210 ALA A N 1
ATOM 1645 C CA . ALA A 1 210 ? -7.854 3.896 4.536 1.00 97.75 210 ALA A CA 1
ATOM 1646 C C . ALA A 1 210 ? -8.682 3.019 5.482 1.00 97.75 210 ALA A C 1
ATOM 1648 O O . ALA A 1 210 ? -8.269 1.910 5.828 1.00 97.75 210 ALA A O 1
ATOM 1649 N N . LEU A 1 211 ? -9.853 3.521 5.874 1.00 98.31 211 LEU A N 1
ATOM 1650 C CA . LEU A 1 211 ? -10.812 2.829 6.730 1.00 98.31 211 LEU A CA 1
ATOM 1651 C C . LEU A 1 211 ? -12.201 2.909 6.092 1.00 98.31 211 LEU A C 1
ATOM 1653 O O . LEU A 1 211 ? -12.733 4.004 5.916 1.00 98.31 211 LEU A O 1
ATOM 1657 N N . VAL A 1 212 ? -12.774 1.765 5.735 1.00 97.50 212 VAL A N 1
ATOM 1658 C CA . VAL A 1 212 ? -14.029 1.666 4.966 1.00 97.50 212 VAL A CA 1
ATOM 1659 C C . VAL A 1 212 ? -14.964 0.630 5.575 1.00 97.50 212 VAL A C 1
ATOM 1661 O O . VAL A 1 212 ? -14.510 -0.326 6.203 1.00 97.50 212 VAL A O 1
ATOM 1664 N N . GLU A 1 213 ? -16.266 0.813 5.379 1.00 95.94 213 GLU A N 1
ATOM 1665 C CA . GLU A 1 213 ? -17.299 -0.102 5.865 1.00 95.94 213 GLU A CA 1
ATOM 1666 C C . GLU A 1 213 ? -17.427 -1.311 4.940 1.00 95.94 213 GLU A C 1
ATOM 1668 O O . GLU A 1 213 ? -17.483 -1.156 3.718 1.00 95.94 213 GLU A O 1
ATOM 1673 N N . ILE A 1 214 ? -17.487 -2.509 5.522 1.00 95.88 214 ILE A N 1
ATOM 1674 C CA . ILE A 1 214 ? -17.723 -3.751 4.780 1.00 95.88 214 ILE A CA 1
ATOM 1675 C C . ILE A 1 214 ? -19.218 -3.863 4.455 1.00 95.88 214 ILE A C 1
ATOM 1677 O O . ILE A 1 214 ? -20.069 -3.678 5.321 1.00 95.88 214 ILE A O 1
ATOM 1681 N N . SER A 1 215 ? -19.537 -4.173 3.201 1.00 92.19 215 SER A N 1
ATOM 1682 C CA . SER A 1 215 ? -20.905 -4.442 2.738 1.00 92.19 215 SER A CA 1
ATOM 1683 C C . SER A 1 215 ? -21.215 -5.945 2.732 1.00 92.19 215 SER A C 1
ATOM 1685 O O . SER A 1 215 ? -20.312 -6.776 2.818 1.00 92.19 215 SER A O 1
ATOM 1687 N N . GLY A 1 216 ? -22.499 -6.306 2.592 1.00 87.12 216 GLY A N 1
ATOM 1688 C CA . GLY A 1 216 ? -22.975 -7.699 2.715 1.00 87.12 216 GLY A CA 1
ATOM 1689 C C . GLY A 1 216 ? -22.391 -8.673 1.695 1.00 87.12 216 GLY A C 1
ATOM 1690 O O . GLY A 1 216 ? -22.346 -9.875 1.937 1.00 87.12 216 GLY A O 1
ATOM 1691 N N . ASP A 1 217 ? -21.908 -8.152 0.574 1.00 89.44 217 ASP A N 1
ATOM 1692 C CA . ASP A 1 217 ? -21.256 -8.878 -0.513 1.00 89.44 217 ASP A CA 1
ATOM 1693 C C . ASP A 1 217 ? -19.716 -8.856 -0.420 1.00 89.44 217 ASP A C 1
ATOM 1695 O O . ASP A 1 217 ? -19.033 -9.235 -1.368 1.00 89.44 217 ASP A O 1
ATOM 1699 N N . SER A 1 218 ? -19.150 -8.423 0.715 1.00 84.69 218 SER A N 1
ATOM 1700 C CA . SER A 1 218 ? -17.706 -8.201 0.929 1.00 84.69 218 SER A CA 1
ATOM 1701 C C . SER A 1 218 ? -17.076 -7.088 0.079 1.00 84.69 218 SER A C 1
ATOM 1703 O O . SER A 1 218 ? -15.855 -6.892 0.136 1.00 84.69 218 SER A O 1
ATOM 1705 N N . SER A 1 219 ? -17.877 -6.322 -0.669 1.00 92.81 219 SER A N 1
ATOM 1706 C CA . SER A 1 219 ? -17.445 -5.017 -1.166 1.00 92.81 219 SER A CA 1
ATOM 1707 C C . SER A 1 219 ? -17.307 -4.033 0.002 1.00 92.81 219 SER A C 1
ATOM 1709 O O . SER A 1 219 ? -17.526 -4.375 1.170 1.00 92.81 219 SER A O 1
ATOM 1711 N N . TYR A 1 220 ? -16.895 -2.804 -0.287 1.00 94.25 220 TYR A N 1
ATOM 1712 C CA . TYR A 1 220 ? -16.778 -1.783 0.740 1.00 94.25 220 TYR A CA 1
ATOM 1713 C C . TYR A 1 220 ? -17.203 -0.415 0.238 1.00 94.25 220 TYR A C 1
ATOM 1715 O O . TYR A 1 220 ? -17.080 -0.098 -0.945 1.00 94.25 220 TYR A O 1
ATOM 1723 N N . VAL A 1 221 ? -17.671 0.403 1.176 1.00 95.38 221 VAL A N 1
ATOM 1724 C CA . VAL A 1 221 ? -18.117 1.773 0.923 1.00 95.38 221 VAL A CA 1
ATOM 1725 C C . VAL A 1 221 ? -17.418 2.748 1.872 1.00 95.38 221 VAL A C 1
ATOM 1727 O O . VAL A 1 221 ? -17.013 2.357 2.974 1.00 95.38 221 VAL A O 1
ATOM 1730 N N . PRO A 1 222 ? -17.252 4.020 1.472 1.00 96.56 222 PRO A N 1
ATOM 1731 C CA . PRO A 1 222 ? -16.766 5.054 2.374 1.00 96.56 222 PRO A CA 1
ATOM 1732 C C . PRO A 1 222 ? -17.618 5.137 3.642 1.00 96.56 222 PRO A C 1
ATOM 1734 O O . PRO A 1 222 ? -18.846 5.031 3.592 1.00 96.56 222 PRO A O 1
ATOM 1737 N N . LEU A 1 223 ? -16.965 5.367 4.780 1.00 96.19 223 LEU A N 1
ATOM 1738 C CA . LEU A 1 223 ? -17.673 5.708 6.011 1.00 96.19 223 LEU A CA 1
ATOM 1739 C C . LEU A 1 223 ? -18.353 7.067 5.853 1.00 96.19 223 LEU A C 1
ATOM 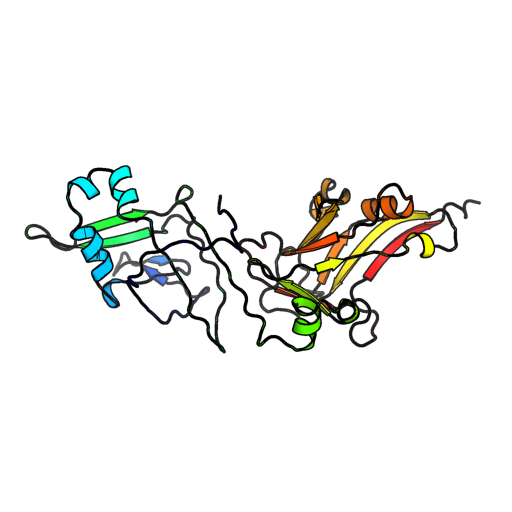1741 O O . LEU A 1 223 ? -17.812 7.964 5.210 1.00 96.19 223 LEU A O 1
ATOM 1745 N N . ILE A 1 224 ? -19.511 7.248 6.489 1.00 95.69 224 ILE A N 1
ATOM 1746 C CA . ILE A 1 224 ? -20.259 8.510 6.409 1.00 95.69 224 ILE A CA 1
ATOM 1747 C C . ILE A 1 224 ? -19.435 9.713 6.912 1.00 95.69 224 ILE A C 1
ATOM 1749 O O . ILE A 1 224 ? -19.580 10.819 6.401 1.00 95.69 224 ILE A O 1
ATOM 1753 N N . ASP A 1 225 ? -18.524 9.484 7.860 1.00 98.06 225 ASP A N 1
ATOM 1754 C CA . ASP A 1 225 ? -17.595 10.486 8.390 1.00 98.06 225 ASP A CA 1
ATOM 1755 C C . ASP A 1 225 ? -16.566 10.982 7.352 1.00 98.06 225 ASP A C 1
ATOM 1757 O O . ASP A 1 225 ? -16.024 12.073 7.508 1.00 98.06 225 ASP A O 1
ATOM 1761 N N . GLN A 1 226 ? -16.310 10.231 6.271 1.00 97.31 226 GLN A N 1
ATOM 1762 C CA . GLN A 1 226 ? -15.389 10.658 5.205 1.00 97.31 226 GLN A CA 1
ATOM 1763 C C . GLN A 1 226 ? -15.932 11.846 4.401 1.00 97.31 226 GLN A C 1
ATOM 1765 O O . GLN A 1 226 ? -15.151 12.639 3.879 1.00 97.31 226 GLN A O 1
ATOM 1770 N N . TYR A 1 227 ? -17.257 12.006 4.322 1.00 96.88 227 TYR A N 1
ATOM 1771 C CA . TYR A 1 227 ? -17.885 13.105 3.578 1.00 96.88 227 TYR A CA 1
ATOM 1772 C C . TYR A 1 227 ? -17.705 14.478 4.244 1.00 96.88 227 TYR A C 1
ATOM 1774 O O . TYR A 1 227 ? -17.928 15.495 3.595 1.00 96.88 227 TYR A O 1
ATOM 1782 N N . GLU A 1 228 ? -17.256 14.520 5.502 1.00 96.81 228 GLU A N 1
ATOM 1783 C CA . GLU A 1 228 ? -16.871 15.758 6.199 1.00 96.81 228 GLU A CA 1
ATOM 1784 C C . GLU A 1 228 ? -15.473 16.264 5.774 1.00 96.81 228 GLU A C 1
ATOM 1786 O O . GLU A 1 228 ? -15.054 17.361 6.147 1.00 96.81 228 GLU A O 1
ATOM 1791 N N . GLY A 1 229 ? -14.738 15.467 4.987 1.00 96.19 229 GLY A N 1
ATOM 1792 C CA . GLY A 1 229 ? -13.418 15.788 4.451 1.00 96.19 229 GLY A CA 1
ATOM 1793 C C . GLY A 1 229 ? -12.251 15.173 5.229 1.00 96.19 229 GLY A C 1
ATOM 1794 O O . GLY A 1 229 ? -12.351 14.828 6.409 1.00 96.19 229 GLY A O 1
ATOM 1795 N N . ASP A 1 230 ? -11.099 15.071 4.559 1.00 92.81 230 ASP A N 1
ATOM 1796 C CA . ASP A 1 230 ? -9.900 14.393 5.077 1.00 92.81 230 ASP A CA 1
ATOM 1797 C C . ASP A 1 230 ? -9.402 14.964 6.411 1.00 92.81 230 ASP A C 1
ATOM 1799 O O . ASP A 1 230 ? -8.986 14.209 7.291 1.00 92.81 230 ASP A O 1
ATOM 1803 N N . SER A 1 231 ? -9.473 16.287 6.588 1.00 94.81 231 SER A N 1
ATOM 1804 C CA . SER A 1 231 ? -9.063 16.955 7.830 1.00 94.81 231 SER A CA 1
ATOM 1805 C C . SER A 1 231 ? -9.921 16.550 9.033 1.00 94.81 231 SER A C 1
ATOM 1807 O O . SER A 1 231 ? -9.416 16.512 10.155 1.00 94.81 231 SER A O 1
ATOM 1809 N N . TYR A 1 232 ? -11.207 16.249 8.816 1.00 97.00 232 TYR A N 1
ATOM 1810 C CA . TYR A 1 232 ? -12.112 15.764 9.859 1.00 97.00 232 TYR A CA 1
ATOM 1811 C C . TYR A 1 232 ? -11.905 14.271 10.116 1.00 97.00 232 TYR A C 1
ATOM 1813 O O . TYR A 1 232 ? -11.746 13.860 11.269 1.00 97.00 232 TYR A O 1
ATOM 1821 N N . PHE A 1 233 ? -11.902 13.476 9.041 1.00 98.31 233 PHE A N 1
ATOM 1822 C CA . PHE A 1 233 ? -11.879 12.018 9.110 1.00 98.31 233 PHE A CA 1
ATOM 1823 C C . PHE A 1 233 ? -10.534 11.468 9.596 1.00 98.31 233 PHE A C 1
ATOM 1825 O O . PHE A 1 233 ? -10.511 10.540 10.401 1.00 98.31 233 PHE A O 1
ATOM 1832 N N . GLY A 1 234 ? -9.417 12.061 9.167 1.00 98.06 234 GLY A N 1
ATOM 1833 C CA . GLY A 1 234 ? -8.071 11.682 9.586 1.00 98.06 234 GLY A CA 1
ATOM 1834 C C . GLY A 1 234 ? -7.411 10.630 8.690 1.00 98.06 234 GLY A C 1
ATOM 1835 O O . GLY A 1 234 ? -7.396 10.756 7.464 1.00 98.06 234 GLY A O 1
ATOM 1836 N N . GLY A 1 235 ? -6.769 9.641 9.314 1.00 97.94 235 GLY A N 1
ATOM 1837 C CA . GLY A 1 235 ? -6.045 8.564 8.627 1.00 97.94 235 GLY A CA 1
ATOM 1838 C C . GLY A 1 235 ? -4.619 8.892 8.176 1.00 97.94 235 GLY A C 1
ATOM 1839 O O . GLY A 1 235 ? -3.944 8.007 7.658 1.00 97.94 235 GLY A O 1
ATOM 1840 N N . THR A 1 236 ? -4.129 10.117 8.394 1.00 98.38 236 THR A N 1
ATOM 1841 C CA .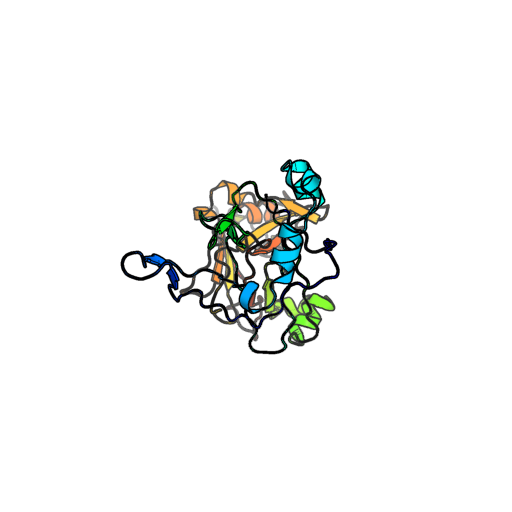 THR A 1 236 ? -2.712 10.477 8.194 1.00 98.38 236 THR A CA 1
ATOM 1842 C C . THR A 1 236 ? -1.854 9.965 9.345 1.00 98.38 236 THR A C 1
ATOM 1844 O O . THR A 1 236 ? -2.241 10.080 10.512 1.00 98.38 236 THR A O 1
ATOM 1847 N N . TYR A 1 237 ? -0.673 9.447 9.020 1.00 98.50 237 TYR A N 1
ATOM 1848 C CA . TYR A 1 237 ? 0.301 9.006 10.010 1.00 98.50 237 TYR A CA 1
ATOM 1849 C C . TYR A 1 237 ? 0.815 10.159 10.882 1.00 98.50 237 TYR A C 1
ATOM 1851 O O . TYR A 1 237 ? 1.230 11.208 10.383 1.00 98.50 237 TYR A O 1
ATOM 1859 N N . LYS A 1 238 ? 0.855 9.944 12.199 1.00 97.81 238 LYS A N 1
ATOM 1860 C CA . LYS A 1 238 ? 1.429 10.878 13.174 1.00 97.81 238 LYS A CA 1
ATOM 1861 C C . LYS A 1 238 ? 2.753 10.337 13.692 1.00 97.81 238 LYS A C 1
ATOM 1863 O O . LYS A 1 238 ? 2.801 9.502 14.592 1.00 97.81 238 LYS A O 1
ATOM 1868 N N . SER A 1 239 ? 3.856 10.847 13.153 1.00 96.62 239 SER A N 1
ATOM 1869 C CA . SER A 1 239 ? 5.199 10.346 13.474 1.00 96.62 239 SER A CA 1
ATOM 1870 C C . SER A 1 239 ? 5.663 10.634 14.909 1.00 96.62 239 SER A C 1
ATOM 1872 O O . SER A 1 239 ? 6.565 9.945 15.394 1.00 96.62 239 SER A O 1
ATOM 1874 N N . SER A 1 240 ? 5.084 11.637 15.579 1.00 96.38 240 SER A N 1
ATOM 1875 C CA . SER A 1 240 ? 5.391 11.992 16.971 1.00 96.38 240 SER A CA 1
ATOM 1876 C C . SER A 1 240 ? 4.806 11.003 17.978 1.00 96.38 240 SER A C 1
ATOM 1878 O O . SER A 1 240 ? 5.452 10.727 18.983 1.00 96.38 240 SER A O 1
ATOM 1880 N N . SER A 1 241 ? 3.623 10.450 17.696 1.00 96.50 241 SER A N 1
ATOM 1881 C CA . SER A 1 241 ? 2.937 9.459 18.537 1.00 96.50 241 SER A CA 1
ATOM 1882 C C . SER A 1 241 ? 2.969 8.032 17.976 1.00 96.50 241 SER A C 1
ATOM 1884 O O . SER A 1 241 ? 2.522 7.114 18.653 1.00 96.50 241 SER A O 1
ATOM 1886 N N . ASN A 1 242 ? 3.541 7.822 16.783 1.00 97.75 242 ASN A N 1
ATOM 1887 C CA . ASN A 1 242 ? 3.583 6.528 16.091 1.00 97.75 242 ASN A CA 1
ATOM 1888 C C . ASN A 1 242 ? 2.184 5.907 15.928 1.00 97.75 242 ASN A C 1
ATOM 1890 O O . ASN A 1 242 ? 1.957 4.753 16.288 1.00 97.75 242 ASN A O 1
ATOM 1894 N N . GLU A 1 243 ? 1.225 6.680 15.423 1.00 98.25 243 GLU A N 1
ATOM 1895 C CA . GLU A 1 243 ? -0.169 6.235 15.345 1.00 98.25 243 GLU A CA 1
ATOM 1896 C C . GLU A 1 243 ? -0.920 6.820 14.143 1.00 98.25 243 GLU A C 1
ATOM 1898 O O . GLU A 1 243 ? -0.503 7.807 13.529 1.00 98.25 243 GLU A O 1
ATOM 1903 N N . TYR A 1 244 ? -2.083 6.236 13.870 1.00 98.62 244 TYR A N 1
ATOM 1904 C CA . TYR A 1 244 ? -3.124 6.796 13.016 1.00 98.62 244 TYR A CA 1
ATOM 1905 C C . TYR A 1 244 ? -4.364 7.076 13.859 1.00 98.62 244 TYR A C 1
ATOM 1907 O O . TYR A 1 244 ? -4.667 6.347 14.805 1.00 98.62 244 TYR A O 1
ATOM 1915 N N . VAL A 1 245 ? -5.101 8.126 13.501 1.00 98.62 245 VAL A N 1
ATOM 1916 C CA . VAL A 1 245 ? -6.362 8.474 14.162 1.00 98.62 245 VAL A CA 1
ATOM 1917 C C . VAL A 1 245 ? -7.439 8.671 13.115 1.00 98.62 245 VAL A C 1
ATOM 1919 O O . VAL A 1 245 ? -7.248 9.456 12.183 1.00 98.62 245 VAL A O 1
ATOM 1922 N N . PHE A 1 246 ? -8.565 7.991 13.307 1.00 98.75 246 PHE A N 1
ATOM 1923 C CA . PHE A 1 246 ? -9.775 8.177 12.518 1.00 98.75 246 PHE A CA 1
ATOM 1924 C C . PHE A 1 246 ? -10.895 8.715 13.391 1.00 98.75 246 PHE A C 1
ATOM 1926 O O . PHE A 1 246 ? -11.118 8.205 14.487 1.00 98.75 246 PHE A O 1
ATOM 1933 N N . ARG A 1 247 ? -11.630 9.709 12.905 1.00 98.62 247 ARG A N 1
ATOM 1934 C CA . ARG A 1 247 ? -12.879 10.148 13.525 1.00 98.62 247 ARG A CA 1
ATOM 1935 C C . ARG A 1 247 ? -14.041 9.420 12.855 1.00 98.62 247 ARG A C 1
ATOM 1937 O O . ARG A 1 247 ? -14.229 9.546 11.650 1.00 98.62 247 ARG A O 1
ATOM 1944 N N . ILE A 1 248 ? -14.791 8.652 13.639 1.00 97.69 248 ILE A N 1
ATOM 1945 C CA . ILE A 1 248 ? -15.855 7.748 13.165 1.00 97.69 248 ILE A CA 1
ATOM 1946 C C . ILE A 1 248 ? -17.160 7.944 13.949 1.00 97.69 248 ILE A C 1
ATOM 1948 O O . ILE A 1 248 ? -17.911 7.000 14.193 1.00 97.69 248 ILE A O 1
ATOM 1952 N N . THR A 1 249 ? -17.405 9.171 14.409 1.00 97.06 249 THR A N 1
ATOM 1953 C CA . THR A 1 249 ? -18.519 9.526 15.296 1.00 97.06 249 THR A CA 1
ATOM 1954 C C . THR A 1 249 ? -19.868 9.115 14.716 1.00 97.06 249 THR A C 1
ATOM 1956 O O . THR A 1 249 ? -20.667 8.470 15.398 1.00 97.06 249 THR A O 1
ATOM 1959 N N . ARG A 1 250 ? -20.132 9.463 13.454 1.00 96.38 250 ARG A N 1
ATOM 1960 C CA . ARG A 1 250 ? -21.431 9.235 12.809 1.00 96.38 250 ARG A CA 1
ATOM 1961 C C . ARG A 1 250 ? -21.636 7.757 12.484 1.00 96.38 250 ARG A C 1
ATOM 1963 O O . ARG A 1 250 ? -22.741 7.241 12.672 1.00 96.38 250 ARG A O 1
ATOM 1970 N N . TYR A 1 251 ? -20.584 7.061 12.052 1.00 95.50 251 TYR A N 1
ATOM 1971 C CA . TYR A 1 251 ? -20.615 5.608 11.888 1.00 95.50 251 TYR A CA 1
ATOM 1972 C C . TYR A 1 251 ? -20.964 4.898 13.202 1.00 95.50 251 TYR A C 1
ATOM 1974 O O . TYR A 1 251 ? -21.899 4.100 13.248 1.00 95.50 251 TYR A O 1
ATOM 1982 N N . MET A 1 252 ? -20.274 5.248 14.288 1.00 94.19 252 MET A N 1
ATOM 1983 C CA . MET A 1 252 ? -20.498 4.644 15.603 1.00 94.19 252 MET A CA 1
ATOM 1984 C C . MET A 1 252 ? -21.894 4.954 16.146 1.00 94.19 252 MET A C 1
ATOM 1986 O O . MET A 1 252 ? -22.544 4.063 16.691 1.00 94.19 252 MET A O 1
ATOM 1990 N N . GLN A 1 253 ? -22.404 6.171 15.925 1.00 93.75 253 GLN A N 1
ATOM 1991 C CA . GLN A 1 253 ? -23.787 6.521 16.263 1.00 93.75 253 GLN A CA 1
ATOM 1992 C C . GLN A 1 253 ? -24.793 5.646 15.509 1.00 93.75 253 GLN A C 1
ATOM 1994 O O . GLN A 1 253 ? -25.744 5.164 16.116 1.00 93.75 253 GLN A O 1
ATOM 1999 N N . SER A 1 254 ? -24.564 5.398 14.217 1.00 92.94 254 SER A N 1
ATOM 2000 C CA . SER A 1 254 ? -25.450 4.565 13.390 1.00 92.94 254 SER A CA 1
ATOM 2001 C C . SER A 1 254 ? -25.468 3.107 13.865 1.00 92.94 254 SER A C 1
ATOM 2003 O O . SER A 1 254 ? -26.527 2.481 13.918 1.00 92.94 254 SER A O 1
ATOM 2005 N N . LEU A 1 255 ? -24.305 2.569 14.258 1.00 91.38 255 LEU A N 1
ATOM 2006 C CA . LEU A 1 255 ? -24.212 1.232 14.853 1.00 91.38 255 LEU A CA 1
ATOM 2007 C C . LEU A 1 255 ? -24.945 1.153 16.199 1.00 91.38 255 LEU A C 1
ATOM 2009 O O . LEU A 1 255 ? -25.688 0.202 16.442 1.00 91.38 255 LEU A O 1
ATOM 2013 N N . TYR A 1 256 ? -24.762 2.155 17.061 1.00 90.94 256 TYR A N 1
ATOM 2014 C CA . TYR A 1 256 ? -25.408 2.215 18.372 1.00 90.94 256 TYR A CA 1
ATOM 2015 C C . TYR A 1 256 ? -26.936 2.318 18.261 1.00 90.94 256 TYR A C 1
ATOM 2017 O O . TYR A 1 256 ? -27.651 1.544 18.899 1.00 90.94 256 TYR A O 1
ATOM 2025 N N . SER A 1 257 ? -27.447 3.200 17.396 1.00 89.81 257 SER A N 1
ATOM 2026 C CA . SER A 1 257 ? -28.887 3.343 17.136 1.00 89.81 257 SER A CA 1
ATOM 2027 C C . SER A 1 257 ? -29.506 2.082 16.513 1.00 89.81 257 SER A C 1
ATOM 2029 O O . SER A 1 257 ? -30.707 1.849 16.638 1.00 89.81 257 SER A O 1
ATOM 2031 N N . GLY A 1 258 ? -28.689 1.219 15.898 1.00 87.50 258 GLY A N 1
ATOM 2032 C CA . GLY A 1 258 ? -29.151 0.042 15.162 1.00 87.50 258 GLY A CA 1
ATOM 2033 C C . GLY A 1 258 ? -29.627 0.360 13.745 1.00 87.50 258 GLY A C 1
ATOM 2034 O O . GLY A 1 258 ? -30.331 -0.452 13.151 1.00 87.50 258 GLY A O 1
ATOM 2035 N N . ASP A 1 259 ? -29.228 1.509 13.199 1.00 86.75 259 ASP A N 1
ATOM 2036 C CA . ASP A 1 259 ? -29.606 1.956 11.854 1.00 86.75 259 ASP A CA 1
ATOM 2037 C C . ASP A 1 259 ? -28.882 1.156 10.760 1.00 86.75 259 ASP A C 1
ATOM 2039 O O . ASP A 1 259 ? -29.302 1.146 9.601 1.00 86.75 259 ASP A O 1
ATOM 2043 N N . LYS A 1 260 ? -27.769 0.495 11.113 1.00 83.50 260 LYS A N 1
ATOM 2044 C CA . LYS A 1 260 ? -26.930 -0.274 10.186 1.00 83.50 260 LYS A CA 1
ATOM 2045 C C . LYS A 1 260 ? -26.409 -1.567 10.829 1.00 83.50 260 LYS A C 1
ATOM 2047 O O . LYS A 1 260 ? -26.111 -1.572 12.026 1.00 83.50 260 LYS A O 1
ATOM 2052 N N . PRO A 1 261 ? -26.254 -2.657 10.054 1.00 84.69 261 PRO A N 1
ATOM 2053 C CA . PRO A 1 261 ? -25.631 -3.883 10.542 1.00 84.69 261 PRO A CA 1
ATOM 2054 C C . PRO A 1 261 ? -24.127 -3.687 10.781 1.00 84.69 261 PRO A C 1
ATOM 2056 O O . PRO A 1 261 ? -23.438 -3.029 10.005 1.00 84.69 261 PRO A O 1
ATOM 2059 N N . ASN A 1 262 ? -23.596 -4.321 11.825 1.00 87.56 262 ASN A N 1
ATOM 2060 C CA . ASN A 1 262 ? -22.169 -4.295 12.139 1.00 87.56 262 ASN A CA 1
ATOM 2061 C C . ASN A 1 262 ? -21.406 -5.365 11.347 1.00 87.56 262 ASN A C 1
ATOM 2063 O O . ASN A 1 262 ? -21.183 -6.478 11.821 1.00 87.56 262 ASN A O 1
ATOM 2067 N N . GLN A 1 263 ? -21.020 -5.026 10.122 1.00 91.50 263 GLN A N 1
ATOM 2068 C CA . GLN A 1 263 ? -20.288 -5.935 9.231 1.00 91.50 263 GLN A CA 1
ATOM 2069 C C . GLN A 1 263 ? -18.765 -5.855 9.408 1.00 91.50 263 GLN A C 1
ATOM 2071 O O . GLN A 1 263 ? -18.022 -6.699 8.904 1.00 91.50 263 GLN A O 1
ATOM 2076 N N . GLY A 1 264 ? -18.304 -4.867 10.176 1.00 93.88 264 GLY A N 1
ATOM 2077 C CA . GLY A 1 264 ? -16.898 -4.557 10.370 1.00 93.88 264 GLY A CA 1
ATOM 2078 C C . GLY A 1 264 ? -16.357 -3.553 9.355 1.00 93.88 264 GLY A C 1
ATOM 2079 O O . GLY A 1 264 ? -17.064 -3.040 8.486 1.00 93.88 264 GLY A O 1
ATOM 2080 N N . LEU A 1 265 ? -15.071 -3.262 9.503 1.00 97.12 265 LEU A N 1
ATOM 2081 C CA . LEU A 1 265 ? -14.335 -2.271 8.734 1.00 97.12 265 LEU A CA 1
ATOM 2082 C C . LEU A 1 265 ? -13.107 -2.922 8.104 1.00 97.12 265 LEU A C 1
ATOM 2084 O O . LEU A 1 265 ? -12.416 -3.697 8.769 1.00 97.12 265 LEU A O 1
ATOM 2088 N N . TYR A 1 266 ? -12.789 -2.568 6.861 1.00 97.81 266 TYR A N 1
ATOM 2089 C CA . TYR A 1 266 ? -11.456 -2.830 6.321 1.00 97.81 266 TYR A CA 1
ATOM 2090 C C . TYR A 1 266 ? -10.523 -1.673 6.661 1.00 97.81 266 TYR A C 1
ATOM 2092 O O . TYR A 1 266 ? -10.854 -0.515 6.412 1.00 97.81 266 TYR A O 1
ATOM 2100 N N . LEU A 1 267 ? -9.338 -2.017 7.161 1.00 98.25 267 LEU A N 1
ATOM 2101 C CA . LEU A 1 267 ? -8.203 -1.123 7.347 1.00 98.25 267 LEU A CA 1
ATOM 2102 C C . LEU A 1 267 ? -7.056 -1.580 6.437 1.00 98.25 267 LEU A C 1
ATOM 2104 O O . LEU A 1 267 ? -6.618 -2.731 6.513 1.00 98.25 267 LEU A O 1
ATOM 2108 N N . PHE A 1 268 ? -6.565 -0.690 5.580 1.00 97.75 268 PHE A N 1
ATOM 2109 C CA . PHE A 1 268 ? -5.471 -0.986 4.649 1.00 97.75 268 PHE A CA 1
ATOM 2110 C C . PHE A 1 268 ? -4.676 0.270 4.289 1.00 97.75 268 PHE A C 1
ATOM 2112 O O . PHE A 1 268 ? -5.090 1.390 4.580 1.00 97.75 268 PHE A O 1
ATOM 2119 N N . VAL A 1 269 ? -3.518 0.087 3.654 1.00 97.44 269 VAL A N 1
ATOM 2120 C CA . VAL A 1 269 ? -2.683 1.192 3.162 1.00 97.44 269 VAL A CA 1
ATOM 2121 C C . VAL A 1 269 ? -3.419 1.955 2.059 1.00 97.44 269 VAL A C 1
ATOM 2123 O O . VAL A 1 269 ? -3.881 1.359 1.086 1.00 97.44 269 VAL A O 1
ATOM 2126 N N . SER A 1 270 ? -3.542 3.277 2.181 1.00 95.38 270 SER A N 1
ATOM 2127 C CA . SER A 1 270 ? -4.116 4.074 1.093 1.00 95.38 270 SER A CA 1
ATOM 2128 C C . SER A 1 270 ? -3.217 3.971 -0.140 1.00 95.38 270 SER A C 1
ATOM 2130 O O . SER A 1 270 ? -1.998 4.089 -0.030 1.00 95.38 270 SER A O 1
ATOM 2132 N N . GLY A 1 271 ? -3.796 3.701 -1.311 1.00 90.88 271 GLY A N 1
ATOM 2133 C CA . GLY A 1 271 ? -3.006 3.416 -2.511 1.00 90.88 271 GLY A CA 1
ATOM 2134 C C . GLY A 1 271 ? -2.228 2.096 -2.438 1.00 90.88 271 GLY A C 1
ATOM 2135 O O . GLY A 1 271 ? -1.195 1.974 -3.093 1.00 90.88 271 GLY A O 1
ATOM 2136 N N . ALA A 1 272 ? -2.719 1.096 -1.688 1.00 88.19 272 ALA A N 1
ATOM 2137 C CA . ALA A 1 272 ? -2.118 -0.241 -1.548 1.00 88.19 272 ALA A CA 1
ATOM 2138 C C . ALA A 1 272 ? -1.830 -0.979 -2.872 1.00 88.19 272 ALA A C 1
ATOM 2140 O O . ALA A 1 272 ? -1.263 -2.062 -2.848 1.00 88.19 272 ALA A O 1
ATOM 2141 N N . SER A 1 273 ? -2.208 -0.442 -4.030 1.00 85.31 273 SER A N 1
ATOM 2142 C CA . SER A 1 273 ? -1.797 -0.958 -5.335 1.00 85.31 273 SER A CA 1
ATOM 2143 C C . SER A 1 273 ? -0.372 -0.585 -5.747 1.00 85.31 273 SER A C 1
ATOM 2145 O O . SER A 1 273 ? 0.184 -1.241 -6.621 1.00 85.31 273 SER A O 1
ATOM 2147 N N . ILE A 1 274 ? 0.185 0.492 -5.187 1.00 86.62 274 ILE A N 1
ATOM 2148 C CA . ILE A 1 274 ? 1.487 1.062 -5.578 1.00 86.62 274 ILE A CA 1
ATOM 2149 C C . ILE A 1 274 ? 2.355 1.472 -4.385 1.00 86.62 274 ILE A C 1
ATOM 2151 O O . ILE A 1 274 ? 3.564 1.604 -4.541 1.00 86.62 274 ILE A O 1
ATOM 2155 N N . ASN A 1 275 ? 1.745 1.660 -3.217 1.00 91.44 275 ASN A N 1
ATOM 2156 C CA . ASN A 1 275 ? 2.418 1.994 -1.969 1.00 91.44 275 ASN A CA 1
ATOM 2157 C C . ASN A 1 275 ? 2.762 0.686 -1.253 1.00 91.44 275 ASN A C 1
ATOM 2159 O O . ASN A 1 275 ? 1.830 -0.057 -0.929 1.00 91.44 275 ASN A O 1
ATOM 2163 N N . PRO A 1 276 ? 4.048 0.336 -1.090 1.00 91.12 276 PRO A N 1
ATOM 2164 C CA . PRO A 1 276 ? 4.451 -0.969 -0.584 1.00 91.12 276 PRO A CA 1
ATOM 2165 C C . PRO A 1 276 ? 4.633 -1.035 0.936 1.00 91.12 276 PRO A C 1
ATOM 2167 O O . PRO A 1 276 ? 4.943 -2.098 1.477 1.00 91.12 276 PRO A O 1
ATOM 2170 N N . GLU A 1 277 ? 4.487 0.092 1.624 1.00 93.56 277 GLU A N 1
ATOM 2171 C CA . GLU A 1 277 ? 4.766 0.219 3.046 1.00 93.56 277 GLU A CA 1
ATOM 2172 C C . GLU A 1 277 ? 3.886 -0.720 3.883 1.00 93.56 277 GLU A C 1
ATOM 2174 O O . GLU A 1 277 ? 2.770 -1.097 3.510 1.00 93.56 277 GLU A O 1
ATOM 2179 N N . GLY A 1 278 ? 4.398 -1.079 5.057 1.00 94.38 278 GLY A N 1
ATOM 2180 C CA . GLY A 1 278 ? 3.687 -1.878 6.043 1.00 94.38 278 GLY A CA 1
ATOM 2181 C C . GLY A 1 278 ? 3.696 -1.217 7.412 1.00 94.38 278 GLY A C 1
ATOM 2182 O O . GLY A 1 278 ? 4.555 -0.388 7.720 1.00 94.38 278 GLY A O 1
ATOM 2183 N N . PHE A 1 279 ? 2.732 -1.591 8.243 1.00 97.44 279 PHE A N 1
ATOM 2184 C CA . PHE A 1 279 ? 2.635 -1.109 9.614 1.00 97.44 279 PHE A CA 1
ATOM 2185 C C . PHE A 1 279 ? 2.154 -2.233 10.532 1.00 97.44 279 PHE A C 1
ATOM 2187 O O . PHE A 1 279 ? 1.166 -2.911 10.236 1.00 97.44 279 PHE A O 1
ATOM 2194 N N . VAL A 1 280 ? 2.869 -2.430 11.643 1.00 97.38 280 VAL A N 1
ATOM 2195 C CA . VAL A 1 280 ? 2.495 -3.390 12.688 1.00 97.38 280 VAL A CA 1
ATOM 2196 C C . VAL A 1 280 ? 1.779 -2.627 13.786 1.00 97.38 280 VAL A C 1
ATOM 2198 O O . VAL A 1 280 ? 2.359 -1.759 14.440 1.00 97.38 280 VAL A O 1
ATOM 2201 N N . ILE A 1 281 ? 0.511 -2.950 13.970 1.00 97.94 281 ILE A N 1
ATOM 2202 C CA . ILE A 1 281 ? -0.410 -2.267 14.865 1.00 97.94 281 ILE A CA 1
ATOM 2203 C C . ILE A 1 281 ? -0.431 -2.998 16.205 1.00 97.94 281 ILE A C 1
ATOM 2205 O O . ILE A 1 281 ? -0.488 -4.229 16.241 1.00 97.94 281 ILE A O 1
ATOM 2209 N N . LYS A 1 282 ? -0.438 -2.241 17.304 1.00 97.44 282 LYS A N 1
ATOM 2210 C CA . LYS A 1 282 ? -0.736 -2.784 18.631 1.00 97.44 282 LYS A CA 1
ATOM 2211 C C . LYS A 1 282 ? -2.211 -3.170 18.699 1.00 97.44 282 LYS A C 1
ATOM 2213 O O . LYS A 1 282 ? -3.086 -2.305 18.584 1.00 97.44 282 LYS A O 1
ATOM 2218 N N . GLY A 1 283 ? -2.482 -4.452 18.906 1.00 95.44 283 GLY A N 1
ATOM 2219 C CA . GLY A 1 283 ? -3.812 -4.947 19.241 1.00 95.44 283 GLY A CA 1
ATOM 2220 C C . GLY A 1 283 ? -4.312 -4.350 20.558 1.00 95.44 283 GLY A C 1
ATOM 2221 O O . GLY A 1 283 ? -3.573 -3.694 21.290 1.00 95.44 283 GLY A O 1
ATOM 2222 N N . ASN A 1 284 ? -5.588 -4.541 20.864 1.00 90.88 284 ASN A N 1
ATOM 2223 C CA . ASN A 1 284 ? -6.250 -3.930 22.024 1.00 90.88 284 ASN A CA 1
ATOM 2224 C C . ASN A 1 284 ? -5.805 -4.484 23.392 1.00 90.88 284 ASN A C 1
ATOM 2226 O O . ASN A 1 284 ? -6.239 -3.952 24.412 1.00 90.88 284 ASN A O 1
ATOM 2230 N N . LYS A 1 285 ? -4.985 -5.540 23.430 1.00 91.19 285 LYS A N 1
ATOM 2231 C CA . LYS A 1 285 ? -4.391 -6.107 24.652 1.00 91.19 285 LYS A CA 1
ATOM 2232 C C . LYS A 1 285 ? -2.884 -6.350 24.512 1.00 91.19 285 LYS A C 1
ATOM 2234 O O . LYS A 1 285 ? -2.366 -7.238 25.178 1.00 91.19 285 LYS A O 1
ATOM 2239 N N . TYR A 1 286 ? -2.204 -5.584 23.653 1.00 91.75 286 TYR A N 1
ATOM 2240 C CA . TYR A 1 286 ? -0.766 -5.713 23.398 1.00 91.75 286 TYR A CA 1
ATOM 2241 C C . TYR A 1 286 ? 0.035 -5.825 24.705 1.00 91.75 286 TYR A C 1
ATOM 2243 O O . TYR A 1 286 ? 0.018 -4.901 25.520 1.00 91.75 286 TYR A O 1
ATOM 2251 N N . GLU A 1 287 ? 0.710 -6.959 24.912 1.00 89.38 287 GLU A N 1
ATOM 2252 C CA . GLU A 1 287 ? 1.514 -7.255 26.112 1.00 89.38 287 GLU A CA 1
ATOM 2253 C C . GLU A 1 287 ? 0.763 -7.039 27.448 1.00 89.38 287 GLU A C 1
ATOM 2255 O O . GLU A 1 287 ? 1.363 -6.787 28.495 1.00 89.38 287 GLU A O 1
ATOM 2260 N N . GLY A 1 288 ? -0.568 -7.144 27.430 1.00 83.88 288 GLY A N 1
ATOM 2261 C CA . GLY A 1 288 ? -1.424 -6.912 28.593 1.00 83.88 288 GLY A CA 1
ATOM 2262 C C . GLY A 1 288 ? -1.616 -5.441 28.986 1.00 83.88 288 GLY A C 1
ATOM 2263 O O . GLY A 1 288 ? -2.207 -5.188 30.039 1.00 83.88 288 GLY A O 1
ATOM 2264 N N . ASP A 1 289 ? -1.155 -4.478 28.178 1.00 82.12 289 ASP A N 1
ATOM 2265 C CA . ASP A 1 289 ? -1.352 -3.044 28.417 1.00 82.12 289 ASP A CA 1
ATOM 2266 C C . ASP A 1 289 ? -2.623 -2.477 27.746 1.00 82.12 289 ASP A C 1
ATOM 2268 O O . ASP A 1 289 ? -3.292 -3.130 26.943 1.00 82.12 289 ASP A O 1
ATOM 2272 N N . THR A 1 290 ? -2.988 -1.242 28.112 1.00 76.62 290 THR A N 1
ATOM 2273 C CA . THR A 1 290 ? -4.152 -0.510 27.570 1.00 76.62 290 THR A CA 1
ATOM 2274 C C . THR A 1 290 ? -3.774 0.541 26.517 1.00 76.62 290 THR A C 1
ATOM 2276 O O . THR A 1 290 ? -4.613 1.346 26.107 1.00 76.62 290 THR A O 1
ATOM 2279 N N . THR A 1 291 ? -2.516 0.560 26.067 1.00 87.06 291 THR A N 1
ATOM 2280 C CA . THR A 1 291 ? -2.004 1.502 25.054 1.00 87.06 291 THR A CA 1
ATOM 2281 C C . THR A 1 291 ? -2.297 1.059 23.625 1.00 87.06 291 THR A C 1
ATOM 2283 O O . THR A 1 291 ? -2.033 1.811 22.686 1.00 87.06 291 THR A O 1
ATOM 2286 N N . GLY A 1 292 ? -2.850 -0.144 23.470 1.00 93.75 292 GLY A N 1
ATOM 2287 C CA . GLY A 1 292 ? -3.286 -0.728 22.214 1.00 93.75 292 GLY A CA 1
ATOM 2288 C C . GLY A 1 292 ? -4.362 0.051 21.459 1.00 93.75 292 GLY A C 1
ATOM 2289 O O . GLY A 1 292 ? -4.821 1.125 21.869 1.00 93.75 292 GLY A O 1
ATOM 2290 N N . MET A 1 293 ? -4.771 -0.513 20.320 1.00 95.44 293 MET A N 1
ATOM 2291 C CA . MET A 1 293 ? -5.890 0.005 19.534 1.00 95.44 293 MET A CA 1
ATOM 2292 C C . MET A 1 293 ? -7.135 0.182 20.406 1.00 95.44 293 MET A C 1
ATOM 2294 O O . MET A 1 293 ? -7.539 -0.734 21.125 1.00 95.44 293 MET A O 1
ATOM 2298 N N . ARG A 1 294 ? -7.754 1.361 20.325 1.00 93.81 294 ARG A N 1
ATOM 2299 C CA . ARG A 1 294 ? -8.867 1.738 21.203 1.00 93.81 294 ARG A CA 1
ATOM 2300 C C . ARG A 1 294 ? -9.788 2.769 20.570 1.00 93.81 294 ARG A C 1
ATOM 2302 O O . ARG A 1 294 ? -9.414 3.471 19.629 1.00 93.81 294 ARG A O 1
ATOM 2309 N N . LEU A 1 295 ? -10.975 2.881 21.151 1.00 94.06 295 LEU A N 1
ATOM 2310 C CA . LEU A 1 295 ? -11.911 3.965 20.894 1.00 94.06 295 LEU A CA 1
ATOM 2311 C C . LEU A 1 295 ? -11.813 4.996 22.020 1.00 94.06 295 LEU A C 1
ATOM 2313 O O . LEU A 1 295 ? -11.889 4.646 23.195 1.00 94.06 295 LEU A O 1
ATOM 2317 N N . GLU A 1 296 ? -11.676 6.265 21.658 1.00 94.56 296 GLU A N 1
ATOM 2318 C CA . GLU A 1 296 ? -11.837 7.400 22.565 1.00 94.56 296 GLU A CA 1
ATOM 2319 C C . GLU A 1 296 ? -13.193 8.044 22.273 1.00 94.56 296 GLU A C 1
ATOM 2321 O O . GLU A 1 296 ? -13.447 8.487 21.151 1.00 94.56 296 GLU A O 1
ATOM 2326 N N . ILE A 1 297 ? -14.083 8.037 23.268 1.00 93.19 297 ILE A N 1
ATOM 2327 C CA . ILE A 1 297 ? -15.496 8.393 23.111 1.00 93.19 297 ILE A CA 1
ATOM 2328 C C . ILE A 1 297 ? -15.829 9.575 24.020 1.00 93.19 297 ILE A C 1
ATOM 2330 O O . ILE A 1 297 ? -15.643 9.513 25.233 1.00 93.19 297 ILE A O 1
ATOM 2334 N N . ILE A 1 298 ? -16.390 10.626 23.430 1.00 94.81 298 ILE A N 1
ATOM 2335 C CA . ILE A 1 298 ? -17.039 11.734 24.128 1.00 94.81 298 ILE A CA 1
ATOM 2336 C C . ILE A 1 298 ? -18.524 11.659 23.794 1.00 94.81 298 ILE A C 1
ATOM 2338 O O . ILE A 1 298 ? -18.903 11.670 22.622 1.00 94.81 298 ILE A O 1
ATOM 2342 N N . TYR A 1 299 ? -19.376 11.607 24.813 1.00 92.56 299 TYR A N 1
ATOM 2343 C CA . TYR A 1 299 ? -20.816 11.450 24.639 1.00 92.56 299 TYR A CA 1
ATOM 2344 C C . TYR A 1 299 ? -21.608 12.254 25.666 1.00 92.56 299 TYR A C 1
ATOM 2346 O O . TYR A 1 299 ? -21.085 12.661 26.703 1.00 92.56 299 TYR A O 1
ATOM 2354 N N . THR A 1 300 ? -22.881 12.466 25.358 1.00 91.81 300 THR A N 1
ATOM 2355 C CA . THR A 1 300 ? -23.871 13.053 26.259 1.00 91.81 300 THR A CA 1
ATOM 2356 C C . THR A 1 300 ? -24.866 11.970 26.650 1.00 91.81 300 THR A C 1
ATOM 2358 O O . THR A 1 300 ? -25.438 11.319 25.776 1.00 91.81 300 THR A O 1
ATOM 2361 N N . ASN A 1 301 ? -25.090 11.786 27.952 1.00 89.12 301 ASN A N 1
ATOM 2362 C CA . ASN A 1 301 ? -26.199 10.977 28.453 1.00 89.12 301 ASN A CA 1
ATOM 2363 C C . ASN A 1 301 ? -27.488 11.812 28.381 1.00 89.12 301 ASN A C 1
ATOM 2365 O O . ASN A 1 301 ? -27.588 12.854 29.029 1.00 89.12 301 ASN A O 1
ATOM 2369 N N . LEU A 1 302 ? -28.450 11.367 27.573 1.00 87.38 302 LEU A N 1
ATOM 2370 C CA . LEU A 1 302 ? -29.702 12.082 27.318 1.00 87.38 302 LEU A CA 1
ATOM 2371 C C . LEU A 1 302 ? -30.771 11.826 28.386 1.00 87.38 302 LEU A C 1
ATOM 2373 O O . LEU A 1 302 ? -31.769 12.546 28.430 1.00 87.38 302 LEU A O 1
ATOM 2377 N N . ASP A 1 303 ? -30.570 10.827 29.243 1.00 83.12 303 ASP A N 1
ATOM 2378 C CA . ASP A 1 303 ? -31.508 10.471 30.309 1.00 83.12 303 ASP A CA 1
ATOM 2379 C C . ASP A 1 303 ? -31.204 11.213 31.623 1.00 83.12 303 ASP A C 1
ATOM 2381 O O . ASP A 1 303 ? -32.044 11.259 32.513 1.00 83.12 303 ASP A O 1
ATOM 2385 N N . ASN A 1 304 ? -30.050 11.887 31.710 1.00 64.56 304 ASN A N 1
ATOM 2386 C CA . ASN A 1 304 ? -29.678 12.784 32.813 1.00 64.56 304 ASN A CA 1
ATOM 2387 C C . ASN A 1 304 ? -30.102 14.248 32.576 1.00 64.56 304 ASN A C 1
ATOM 2389 O O . ASN A 1 304 ? -29.460 15.178 33.071 1.00 64.56 304 ASN A O 1
ATOM 2393 N N . THR A 1 305 ? -31.166 14.475 31.806 1.00 53.50 305 THR A N 1
ATOM 2394 C CA . THR A 1 305 ? -31.749 15.813 31.661 1.00 53.50 305 THR A CA 1
ATOM 2395 C C . THR A 1 305 ? -32.664 16.097 32.856 1.00 53.50 305 THR A C 1
ATOM 2397 O O . THR A 1 305 ? -33.801 15.638 32.902 1.00 53.50 305 THR A O 1
ATOM 2400 N N . ASN A 1 306 ? -32.127 16.815 33.851 1.00 44.53 306 ASN A N 1
ATOM 2401 C CA . ASN A 1 306 ? -32.933 17.545 34.839 1.00 44.53 306 ASN A CA 1
ATOM 2402 C C . ASN A 1 306 ? -33.636 18.734 34.180 1.00 44.53 306 ASN A C 1
ATOM 2404 O O . ASN A 1 306 ? -32.978 19.406 33.349 1.00 44.53 306 ASN A O 1
#

Secondary structure (DSSP, 8-state):
--EE-TTPPPP--S-----------TT--EEESSGGG-EEES------GGGT-THHHHHHHTS-TTTSSSHHHHHHH-------PPP-SSS-------TTSTT-EEEEEE--SS-SSEEEEEE--TTS--EE------TTS-HHHHHHHTS--GGGGGTEEEEESTT---EEE--TTGGGGSSS--EEEEEEEEEEEBSS--SS--SBEEEEEEPTTS-EEE-GGGGG-HHHHEEEEETTTTEEEEE-HHHHHHHHHTSS----EEEEETTTTT---EEEEEPTTGGG-S-SSEEEEEEEESS---